Protein AF-A0A2D6XFS3-F1 (afdb_monomer_lite)

Secondary structure (DSSP, 8-state):
-----TTSGGG--HHHHHHHHHHHSTT---HHHHHHHHH--S---HHHHHHHHHHHHHHHT-HHHHHHHHHHHHHHHHHHHHHHHHHHHHHHHHHHHHHHH-SSHHHHHHHHHHHHHHTS--SS---------------HHHHHHHHHHHHHHHHHHHHTTSS----------------------------------S------------------------PPPP------

Structure (mmCIF, N/CA/C/O backbone):
data_AF-A0A2D6XFS3-F1
#
_entry.id   AF-A0A2D6XFS3-F1
#
loop_
_atom_site.group_PDB
_atom_site.id
_atom_site.type_symbol
_atom_site.label_atom_id
_atom_site.label_alt_id
_atom_site.label_comp_id
_atom_site.label_asym_id
_atom_site.label_entity_id
_atom_site.label_seq_id
_atom_site.pdbx_PDB_ins_code
_atom_site.Cartn_x
_atom_site.Cartn_y
_atom_site.Cartn_z
_atom_site.occupancy
_atom_site.B_iso_or_equiv
_atom_site.auth_seq_id
_atom_site.auth_comp_id
_atom_site.auth_asym_id
_atom_site.auth_atom_id
_atom_site.pdbx_PDB_model_num
ATOM 1 N N . MET A 1 1 ? 2.858 -20.537 -34.690 1.00 44.38 1 MET A N 1
ATOM 2 C CA . MET A 1 1 ? 3.598 -19.491 -33.946 1.00 44.38 1 MET A CA 1
ATOM 3 C C . MET A 1 1 ? 2.705 -18.983 -32.823 1.00 44.38 1 MET A C 1
ATOM 5 O O . MET A 1 1 ? 1.652 -18.434 -33.117 1.00 44.38 1 MET A O 1
ATOM 9 N N . GLY A 1 2 ? 3.058 -19.232 -31.559 1.00 62.25 2 GLY A N 1
ATOM 10 C CA . GLY A 1 2 ? 2.271 -18.754 -30.418 1.00 62.25 2 GLY A CA 1
ATOM 11 C C . GLY A 1 2 ? 2.365 -17.235 -30.300 1.00 62.25 2 GLY A C 1
ATOM 12 O O . GLY A 1 2 ? 3.471 -16.692 -30.256 1.00 62.25 2 GLY A O 1
ATOM 13 N N . ARG A 1 3 ? 1.220 -16.542 -30.270 1.00 53.81 3 ARG A N 1
ATOM 14 C CA . ARG A 1 3 ? 1.179 -15.122 -29.906 1.00 53.81 3 ARG A CA 1
ATOM 15 C C . ARG A 1 3 ? 1.666 -15.028 -28.466 1.00 53.81 3 ARG A C 1
ATOM 17 O O . ARG A 1 3 ? 1.025 -15.539 -27.554 1.00 53.81 3 ARG A O 1
ATOM 24 N N . LYS A 1 4 ? 2.844 -14.445 -28.269 1.00 60.25 4 LYS A N 1
ATOM 25 C CA . LYS A 1 4 ? 3.362 -14.170 -26.933 1.00 60.25 4 LYS A CA 1
ATOM 26 C C . LYS A 1 4 ? 2.415 -13.147 -26.301 1.00 60.25 4 LYS A C 1
ATOM 28 O O . LYS A 1 4 ? 2.283 -12.035 -26.810 1.00 60.25 4 LYS A O 1
ATOM 33 N N . ASN A 1 5 ? 1.709 -13.560 -25.251 1.00 60.00 5 ASN A N 1
ATOM 34 C CA . ASN A 1 5 ? 0.781 -12.728 -24.488 1.00 60.00 5 ASN A CA 1
ATOM 35 C C . ASN A 1 5 ? 1.570 -11.673 -23.702 1.00 60.00 5 ASN A C 1
ATOM 37 O O . ASN A 1 5 ? 1.774 -11.788 -22.501 1.00 60.00 5 ASN A O 1
ATOM 41 N N . TYR A 1 6 ? 2.045 -10.642 -24.393 1.00 59.00 6 TYR A N 1
ATOM 42 C CA . TYR A 1 6 ? 2.749 -9.518 -23.778 1.00 59.00 6 TYR A CA 1
ATOM 43 C C . TYR A 1 6 ? 1.807 -8.569 -23.017 1.00 59.00 6 TYR A C 1
ATOM 45 O O . TYR A 1 6 ? 2.268 -7.623 -22.393 1.00 59.00 6 TYR A O 1
ATOM 53 N N . GLY A 1 7 ? 0.492 -8.797 -23.065 1.00 62.06 7 GLY A N 1
ATOM 54 C CA . GLY A 1 7 ? -0.504 -7.925 -22.441 1.00 62.06 7 GLY A CA 1
ATOM 55 C C . GLY A 1 7 ? -0.929 -8.326 -21.028 1.00 62.06 7 GLY A C 1
ATOM 56 O O . GLY A 1 7 ? -1.459 -7.482 -20.321 1.00 62.06 7 GLY A O 1
ATOM 57 N N . THR A 1 8 ? -0.710 -9.574 -20.599 1.00 73.19 8 THR A N 1
ATOM 58 C CA . THR A 1 8 ? -1.248 -10.080 -19.325 1.00 73.19 8 THR A CA 1
ATOM 59 C C . THR A 1 8 ? -0.183 -10.141 -18.229 1.00 73.19 8 THR A C 1
ATOM 61 O O . THR A 1 8 ? 0.998 -10.374 -18.495 1.00 73.19 8 THR A O 1
ATOM 64 N N . ALA A 1 9 ? -0.597 -9.963 -16.969 1.00 77.31 9 ALA A N 1
ATOM 65 C CA . ALA A 1 9 ? 0.293 -9.994 -15.800 1.00 77.31 9 ALA A CA 1
ATOM 66 C C . ALA A 1 9 ? 1.092 -11.312 -15.653 1.00 77.31 9 ALA A C 1
ATOM 68 O O . ALA A 1 9 ? 2.176 -11.328 -15.065 1.00 77.31 9 ALA A O 1
ATOM 69 N N . GLU A 1 10 ? 0.587 -12.414 -16.214 1.00 81.31 10 GLU A N 1
ATOM 70 C CA . GLU A 1 10 ? 1.243 -13.727 -16.216 1.00 81.31 10 GLU A CA 1
ATOM 71 C C . GLU A 1 10 ? 2.494 -13.774 -17.104 1.00 81.31 10 GLU A C 1
ATOM 73 O O . GLU A 1 10 ? 3.427 -14.516 -16.805 1.00 81.31 10 GLU A O 1
ATOM 78 N N . GLY A 1 11 ? 2.556 -12.938 -18.147 1.00 89.44 11 GLY A N 1
ATOM 79 C CA . GLY A 1 11 ? 3.695 -12.847 -19.064 1.00 89.44 11 GLY A CA 1
ATOM 80 C C . GLY A 1 11 ? 4.862 -11.995 -18.554 1.00 89.44 11 GLY A C 1
ATOM 81 O O . GLY A 1 11 ? 5.860 -11.845 -19.261 1.00 89.44 11 GLY A O 1
ATOM 82 N N . LEU A 1 12 ? 4.755 -11.409 -17.356 1.00 94.12 12 LEU A N 1
ATOM 83 C CA . LEU A 1 12 ? 5.815 -10.575 -16.792 1.00 94.12 12 LEU A CA 1
ATOM 84 C C . LEU A 1 12 ? 6.985 -11.413 -16.279 1.00 94.12 12 LEU A C 1
ATOM 86 O O . LEU A 1 12 ? 6.815 -12.365 -15.515 1.00 94.12 12 LEU A O 1
ATOM 90 N N . THR A 1 13 ? 8.193 -10.978 -16.628 1.00 95.81 13 THR A N 1
ATOM 91 C CA . THR A 1 13 ? 9.432 -11.540 -16.080 1.00 95.81 13 THR A CA 1
ATOM 92 C C . THR A 1 13 ? 9.553 -11.257 -14.582 1.00 95.81 13 THR A C 1
ATOM 94 O O . THR A 1 13 ? 9.006 -10.279 -14.066 1.00 95.81 13 THR A O 1
ATOM 97 N N . GLU A 1 14 ? 10.328 -12.077 -13.872 1.00 95.94 14 GLU A N 1
ATOM 98 C CA . GLU A 1 14 ? 10.560 -11.903 -12.435 1.00 95.94 14 GLU A CA 1
ATOM 99 C C . GLU A 1 14 ? 11.143 -10.521 -12.106 1.00 95.94 14 GLU A C 1
ATOM 101 O O . GLU A 1 14 ? 10.636 -9.836 -11.224 1.00 95.94 14 GLU A O 1
ATOM 106 N N . LYS A 1 15 ? 12.099 -10.031 -12.907 1.00 96.50 15 LYS A N 1
ATOM 107 C CA . LYS A 1 15 ? 12.669 -8.681 -12.746 1.00 96.50 15 LYS A CA 1
ATOM 108 C C . LYS A 1 15 ? 11.626 -7.568 -12.877 1.00 96.50 15 LYS A C 1
ATOM 110 O O . LYS A 1 15 ? 11.689 -6.574 -12.158 1.00 96.50 15 LYS A O 1
ATOM 115 N N . GLN A 1 16 ? 10.659 -7.714 -13.783 1.00 96.88 16 GLN A N 1
ATOM 116 C CA . GLN A 1 16 ? 9.567 -6.746 -13.937 1.00 96.88 16 GLN A CA 1
ATOM 117 C C . GLN A 1 16 ? 8.625 -6.771 -12.734 1.00 96.88 16 GLN A C 1
ATOM 119 O O . GLN A 1 16 ? 8.206 -5.714 -12.266 1.00 96.88 16 GLN A O 1
ATOM 124 N N . LYS A 1 17 ? 8.342 -7.957 -12.186 1.00 97.12 17 LYS A N 1
ATOM 125 C CA . LYS A 1 17 ? 7.559 -8.094 -10.952 1.00 97.12 17 LYS A CA 1
ATOM 126 C C . LYS A 1 17 ? 8.293 -7.484 -9.757 1.00 97.12 17 LYS A C 1
ATOM 128 O O . LYS A 1 17 ? 7.682 -6.725 -9.008 1.00 97.12 17 LYS A O 1
ATOM 133 N N . SER A 1 18 ? 9.597 -7.736 -9.615 1.00 97.31 18 SER A N 1
ATOM 134 C CA . SER A 1 18 ? 10.440 -7.087 -8.603 1.00 97.31 18 SER A CA 1
ATOM 135 C C . SER A 1 18 ? 10.425 -5.567 -8.750 1.00 97.31 18 SER A C 1
ATOM 137 O O . SER A 1 18 ? 10.376 -4.866 -7.746 1.00 97.31 18 SER A O 1
ATOM 139 N N . PHE A 1 19 ? 10.407 -5.049 -9.984 1.00 97.69 19 PHE A N 1
ATOM 140 C CA . PHE A 1 19 ? 10.323 -3.609 -10.245 1.00 97.69 19 PHE A CA 1
ATOM 141 C C . PHE A 1 19 ? 9.036 -3.005 -9.713 1.00 97.69 19 PHE A C 1
ATOM 143 O O . PHE A 1 19 ? 9.091 -2.006 -9.006 1.00 97.69 19 PHE A O 1
ATOM 150 N N . VAL A 1 20 ? 7.900 -3.651 -9.958 1.00 98.00 20 VAL A N 1
ATOM 151 C CA . VAL A 1 20 ? 6.619 -3.207 -9.401 1.00 98.00 20 VAL A CA 1
ATOM 152 C C . VAL A 1 20 ? 6.624 -3.237 -7.878 1.00 98.00 20 VAL A C 1
ATOM 154 O O . VAL A 1 20 ? 6.226 -2.254 -7.261 1.00 98.00 20 VAL A O 1
ATOM 157 N N . HIS A 1 21 ? 7.104 -4.325 -7.271 1.00 97.19 21 HIS A N 1
ATOM 158 C CA . HIS A 1 21 ? 7.202 -4.424 -5.811 1.00 97.19 21 HIS A CA 1
ATOM 159 C C . HIS A 1 21 ? 8.062 -3.314 -5.229 1.00 97.19 21 HIS A C 1
ATOM 161 O O . HIS A 1 21 ? 7.662 -2.673 -4.264 1.00 97.19 21 HIS A O 1
ATOM 167 N N . ARG A 1 22 ? 9.203 -3.036 -5.863 1.00 97.38 22 ARG A N 1
ATOM 168 C CA . ARG A 1 22 ? 10.097 -1.991 -5.397 1.00 97.38 22 ARG A CA 1
ATOM 169 C C . ARG A 1 22 ? 9.507 -0.601 -5.582 1.00 97.38 22 ARG A C 1
ATOM 171 O O . ARG A 1 22 ? 9.693 0.198 -4.694 1.00 97.38 22 ARG A O 1
ATOM 178 N N . VAL A 1 23 ? 8.753 -0.324 -6.650 1.00 97.50 23 VAL A N 1
ATOM 179 C CA . VAL A 1 23 ? 8.015 0.949 -6.819 1.00 97.50 23 VAL A CA 1
ATOM 180 C C . VAL A 1 23 ? 6.905 1.129 -5.773 1.00 97.50 23 VAL A C 1
ATOM 182 O O . VAL A 1 23 ? 6.579 2.256 -5.417 1.00 97.50 23 VAL A O 1
ATOM 185 N N . MET A 1 24 ? 6.296 0.037 -5.304 1.00 96.75 24 MET A N 1
ATOM 186 C CA . MET A 1 24 ? 5.232 0.065 -4.287 1.00 96.75 24 MET A CA 1
ATOM 187 C C . MET A 1 24 ? 5.763 0.160 -2.853 1.00 96.75 24 MET A C 1
ATOM 189 O O . MET A 1 24 ? 4.979 0.344 -1.922 1.00 96.75 24 MET A O 1
ATOM 193 N N . ASP A 1 25 ? 7.071 0.011 -2.673 1.00 95.12 25 ASP A N 1
ATOM 194 C CA . ASP A 1 25 ? 7.733 0.123 -1.385 1.00 95.12 25 ASP A CA 1
ATOM 195 C C . ASP A 1 25 ? 7.759 1.596 -0.936 1.00 95.12 25 ASP A C 1
ATOM 197 O O . ASP A 1 25 ? 8.292 2.436 -1.674 1.00 95.12 25 ASP A O 1
ATOM 201 N N . PRO A 1 26 ? 7.222 1.933 0.255 1.00 92.88 26 PRO A N 1
ATOM 202 C CA . PRO A 1 26 ? 7.208 3.306 0.761 1.00 92.88 26 PRO A CA 1
ATOM 203 C C . PRO A 1 26 ? 8.605 3.920 0.927 1.00 92.88 26 PRO A C 1
ATOM 205 O O . PRO A 1 26 ? 8.726 5.145 0.965 1.00 92.88 26 PRO A O 1
ATOM 208 N N . GLU A 1 27 ? 9.662 3.110 1.025 1.00 93.62 27 GLU A N 1
ATOM 209 C CA . GLU A 1 27 ? 11.035 3.615 1.112 1.00 93.62 27 GLU A CA 1
ATOM 210 C C . GLU A 1 27 ? 11.545 4.173 -0.220 1.00 93.62 27 GLU A C 1
ATOM 212 O O . GLU A 1 27 ? 12.411 5.058 -0.249 1.00 93.62 27 GLU A O 1
ATOM 217 N N . THR A 1 28 ? 11.018 3.680 -1.342 1.00 90.19 28 THR A N 1
ATOM 218 C CA . THR A 1 28 ? 11.424 4.182 -2.652 1.00 90.19 28 THR A CA 1
ATOM 219 C C . THR A 1 28 ? 10.662 5.438 -3.025 1.00 90.19 28 THR A C 1
ATOM 221 O O . THR A 1 28 ? 9.438 5.502 -3.013 1.00 90.19 28 THR A O 1
ATOM 224 N N . ARG A 1 29 ? 11.412 6.474 -3.405 1.00 88.38 29 ARG A N 1
ATOM 225 C CA . ARG A 1 29 ? 10.817 7.780 -3.710 1.00 88.38 29 ARG A CA 1
ATOM 226 C C . ARG A 1 29 ? 10.393 7.925 -5.167 1.00 88.38 29 ARG A C 1
ATOM 228 O O . ARG A 1 29 ? 9.555 8.765 -5.470 1.00 88.38 29 ARG A O 1
ATOM 235 N N . THR A 1 30 ? 11.013 7.184 -6.092 1.00 96.12 30 THR A N 1
ATOM 236 C CA . THR A 1 30 ? 10.801 7.377 -7.538 1.00 96.12 30 THR A CA 1
ATOM 237 C C . THR A 1 30 ? 10.910 6.077 -8.337 1.00 96.12 30 THR A C 1
ATOM 239 O O . THR A 1 30 ? 11.724 5.208 -8.022 1.00 96.12 30 THR A O 1
ATOM 242 N N . ILE A 1 31 ? 10.176 5.991 -9.454 1.00 96.81 31 ILE A N 1
ATOM 243 C CA . ILE A 1 31 ? 10.257 4.860 -10.397 1.00 96.81 31 ILE A CA 1
ATOM 244 C C . ILE A 1 31 ? 11.669 4.666 -10.960 1.00 96.81 31 ILE A C 1
ATOM 246 O O . ILE A 1 31 ? 12.126 3.543 -11.149 1.00 96.81 31 ILE A O 1
ATOM 250 N N . THR A 1 32 ? 12.404 5.757 -11.180 1.00 95.62 32 THR A N 1
ATOM 251 C CA . THR A 1 32 ? 13.774 5.704 -11.696 1.00 95.62 32 THR A CA 1
ATOM 252 C C . THR A 1 32 ? 14.723 5.087 -10.672 1.00 95.62 32 THR A C 1
ATOM 254 O O . THR A 1 32 ? 15.641 4.362 -11.049 1.00 95.62 32 THR A O 1
ATOM 257 N N . GLN A 1 33 ? 14.512 5.351 -9.379 1.00 94.75 33 GLN A N 1
ATOM 258 C CA . GLN A 1 33 ? 15.284 4.725 -8.309 1.00 94.75 33 GLN A CA 1
ATOM 259 C C . GLN A 1 33 ? 15.011 3.218 -8.250 1.00 94.75 33 GLN A C 1
ATOM 261 O O . GLN A 1 33 ? 15.960 2.443 -8.325 1.00 94.75 33 GLN A O 1
ATOM 266 N N . ALA A 1 34 ? 13.740 2.807 -8.222 1.00 96.44 34 ALA A N 1
ATOM 267 C CA . ALA A 1 34 ? 13.370 1.390 -8.235 1.00 96.44 34 ALA A CA 1
ATOM 268 C C . ALA A 1 34 ? 13.939 0.658 -9.466 1.00 96.44 34 ALA A C 1
ATOM 270 O O . ALA A 1 34 ? 14.457 -0.453 -9.362 1.00 96.44 34 ALA A O 1
ATOM 271 N N . TYR A 1 35 ? 13.921 1.308 -10.635 1.00 96.12 35 TYR A N 1
ATOM 272 C CA . TYR A 1 35 ? 14.511 0.760 -11.855 1.00 96.12 35 TYR A CA 1
ATOM 273 C C . TYR A 1 35 ? 16.024 0.569 -11.716 1.00 96.12 35 TYR A C 1
ATOM 275 O O . TYR A 1 35 ? 16.556 -0.478 -12.079 1.00 96.12 35 TYR A O 1
ATOM 283 N N . ARG A 1 36 ? 16.732 1.565 -11.170 1.00 93.50 36 ARG A N 1
ATOM 284 C CA . ARG A 1 36 ? 18.185 1.493 -10.959 1.00 93.50 36 ARG A CA 1
ATOM 285 C C . ARG A 1 36 ? 18.572 0.378 -9.997 1.00 93.50 36 ARG A C 1
ATOM 287 O O . ARG A 1 36 ? 19.541 -0.321 -10.253 1.00 93.50 36 ARG A O 1
ATOM 294 N N . GLU A 1 37 ? 17.821 0.193 -8.925 1.00 93.62 37 GLU A N 1
ATOM 295 C CA . GLU A 1 37 ? 18.138 -0.827 -7.924 1.00 93.62 37 GLU A CA 1
ATOM 296 C C . GLU A 1 37 ? 18.018 -2.256 -8.475 1.00 93.62 37 GLU A C 1
ATOM 298 O O . GLU A 1 37 ? 18.748 -3.141 -8.041 1.00 93.62 37 GLU A O 1
ATOM 303 N N . ILE A 1 38 ? 17.156 -2.478 -9.472 1.00 95.56 38 ILE A N 1
ATOM 304 C CA . ILE A 1 38 ? 16.903 -3.816 -10.034 1.00 95.56 38 ILE A CA 1
ATOM 305 C C . ILE A 1 38 ? 17.696 -4.075 -11.310 1.00 95.56 38 ILE A C 1
ATOM 307 O O . ILE A 1 38 ? 18.221 -5.171 -11.511 1.00 95.56 38 ILE A O 1
ATOM 311 N N . TYR A 1 39 ? 17.759 -3.086 -12.200 1.00 92.44 39 TYR A N 1
ATOM 312 C CA . TYR A 1 39 ? 18.348 -3.253 -13.526 1.00 92.44 39 TYR A CA 1
ATOM 313 C C . TYR A 1 39 ? 19.794 -2.778 -13.607 1.00 92.44 39 TYR A C 1
ATOM 315 O O . TYR A 1 39 ? 20.441 -3.068 -14.615 1.00 92.44 39 TYR A O 1
ATOM 323 N N . HIS A 1 40 ? 20.321 -2.074 -12.594 1.00 81.88 40 HIS A N 1
ATOM 324 C CA . HIS A 1 40 ? 21.611 -1.413 -12.737 1.00 81.88 40 HIS A CA 1
ATOM 325 C C . HIS A 1 40 ? 22.739 -1.818 -11.771 1.00 81.88 40 HIS A C 1
ATOM 327 O O . HIS A 1 40 ? 22.620 -1.672 -10.557 1.00 81.88 40 HIS A O 1
ATOM 333 N N . PRO A 1 41 ? 23.905 -2.200 -12.335 1.00 63.41 41 PRO A N 1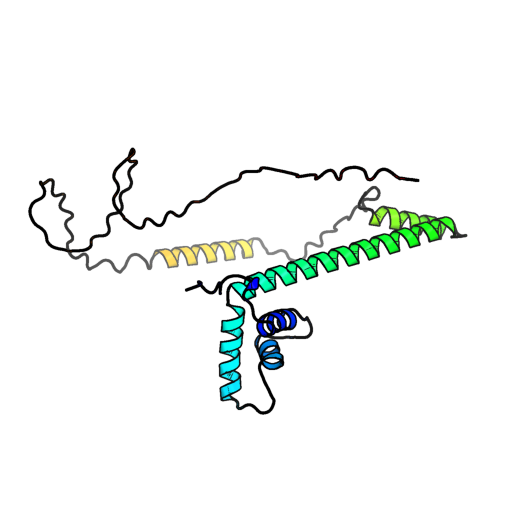
ATOM 334 C CA . PRO A 1 41 ? 25.171 -2.355 -11.625 1.00 63.41 41 PRO A CA 1
ATOM 335 C C . PRO A 1 41 ? 25.955 -1.026 -11.505 1.00 63.41 41 PRO A C 1
ATOM 337 O O . PRO A 1 41 ? 25.673 -0.040 -12.189 1.00 63.41 41 PRO A O 1
ATOM 340 N N . LYS A 1 42 ? 26.945 -0.997 -10.600 1.00 76.44 42 LYS A N 1
ATOM 341 C CA . LYS A 1 42 ? 27.737 0.185 -10.190 1.00 76.44 42 LYS A CA 1
ATOM 342 C C . LYS A 1 42 ? 28.483 0.871 -11.356 1.00 76.44 42 LYS A C 1
ATOM 344 O O . LYS A 1 42 ? 29.066 0.194 -12.192 1.00 76.44 42 LYS A O 1
ATOM 349 N N . GLY A 1 43 ? 28.559 2.213 -11.325 1.00 77.56 43 GLY A N 1
ATOM 350 C CA . GLY A 1 43 ? 29.527 3.009 -12.109 1.00 77.56 43 GLY A CA 1
ATOM 351 C C . GLY A 1 43 ? 29.026 3.647 -13.414 1.00 77.56 43 GLY A C 1
ATOM 352 O O . GLY A 1 43 ? 29.677 3.515 -14.442 1.00 77.56 43 GLY A O 1
ATOM 353 N N . MET A 1 44 ? 27.889 4.351 -13.404 1.00 81.38 44 MET A N 1
ATOM 354 C CA . MET A 1 44 ? 27.282 4.870 -14.642 1.00 81.38 44 MET A CA 1
ATOM 355 C C . MET A 1 44 ? 27.524 6.343 -14.948 1.00 81.38 44 MET A C 1
ATOM 357 O O . MET A 1 44 ? 27.552 7.199 -14.061 1.00 81.38 44 MET A O 1
ATOM 361 N N . SER A 1 45 ? 27.589 6.637 -16.249 1.00 86.81 45 SER A N 1
ATOM 362 C CA . SER A 1 45 ? 27.712 7.995 -16.773 1.00 86.81 45 SER A CA 1
ATOM 363 C C . SER A 1 45 ? 26.413 8.802 -16.623 1.00 86.81 45 SER A C 1
ATOM 365 O O . SER A 1 45 ? 25.316 8.269 -16.427 1.00 86.81 45 SER A O 1
ATOM 367 N N . VAL A 1 46 ? 26.518 10.131 -16.724 1.00 85.38 46 VAL A N 1
ATOM 368 C CA . VAL A 1 46 ? 25.360 11.048 -16.681 1.00 85.38 46 VAL A CA 1
ATOM 369 C C . VAL A 1 46 ? 24.371 10.757 -17.820 1.00 85.38 46 VAL A C 1
ATOM 371 O O . VAL A 1 46 ? 23.163 10.741 -17.593 1.00 85.38 46 VAL A O 1
ATOM 374 N N . ALA A 1 47 ? 24.864 10.466 -19.027 1.00 86.56 47 ALA A N 1
ATOM 375 C CA . ALA A 1 47 ? 24.019 10.168 -20.185 1.00 86.56 47 ALA A CA 1
ATOM 376 C C . ALA A 1 47 ? 23.189 8.887 -19.982 1.00 86.56 47 ALA A C 1
ATOM 378 O O . ALA A 1 47 ? 21.986 8.873 -20.247 1.00 86.56 47 ALA A O 1
ATOM 379 N N . GLN A 1 48 ? 23.799 7.840 -19.415 1.00 87.25 48 GLN A N 1
ATOM 380 C CA . GLN A 1 48 ? 23.110 6.587 -19.082 1.00 87.25 48 GLN A CA 1
ATOM 381 C C . GLN A 1 48 ? 22.010 6.801 -18.034 1.00 87.25 48 GLN A C 1
ATOM 383 O O . GLN A 1 48 ? 20.928 6.225 -18.143 1.00 87.25 48 GLN A O 1
ATOM 388 N N . ARG A 1 49 ? 22.234 7.694 -17.058 1.00 86.81 49 ARG A N 1
ATOM 389 C CA . ARG A 1 49 ? 21.220 8.044 -16.050 1.00 86.81 49 ARG A CA 1
ATOM 390 C C . ARG A 1 49 ? 19.963 8.673 -16.650 1.00 86.81 49 ARG A C 1
ATOM 392 O O . ARG A 1 49 ? 18.883 8.443 -16.106 1.00 86.81 49 ARG A O 1
ATOM 399 N N . LYS A 1 50 ? 20.090 9.452 -17.731 1.00 88.62 50 LYS A N 1
ATOM 400 C CA . LYS A 1 50 ? 18.943 10.038 -18.444 1.00 88.62 50 LYS A CA 1
ATOM 401 C C . LYS A 1 50 ? 18.184 8.974 -19.238 1.00 88.62 50 LYS A C 1
ATOM 403 O O . LYS A 1 50 ? 16.966 8.900 -19.127 1.00 88.62 50 LYS A O 1
ATOM 408 N N . ALA A 1 51 ? 18.897 8.113 -19.967 1.00 90.62 51 ALA A N 1
ATOM 409 C CA . ALA A 1 51 ? 18.283 7.016 -20.718 1.00 90.62 51 ALA A CA 1
ATOM 410 C C . ALA A 1 51 ? 17.449 6.086 -19.812 1.00 90.62 51 ALA A C 1
ATOM 412 O O . ALA A 1 51 ? 16.341 5.702 -20.169 1.00 90.62 51 ALA A O 1
ATOM 413 N N . GLN A 1 52 ? 17.920 5.812 -18.593 1.00 91.69 52 GLN A N 1
ATOM 414 C CA . GLN A 1 52 ? 17.176 5.025 -17.602 1.00 91.69 52 GLN A CA 1
ATOM 415 C C . GLN A 1 52 ? 15.853 5.622 -17.170 1.00 91.69 52 GLN A C 1
ATOM 417 O O . GLN A 1 52 ? 14.924 4.874 -16.908 1.00 91.69 52 GLN A O 1
ATOM 422 N N . ALA A 1 53 ? 15.774 6.944 -17.021 1.00 92.62 53 ALA A N 1
ATOM 423 C CA . ALA A 1 53 ? 14.524 7.573 -16.615 1.00 92.62 53 ALA A CA 1
ATOM 424 C C . ALA A 1 53 ? 13.443 7.329 -17.681 1.00 92.62 53 ALA A C 1
ATOM 426 O O . ALA A 1 53 ? 12.301 7.006 -17.349 1.00 92.62 53 ALA A O 1
ATOM 427 N N . ASN A 1 54 ? 13.833 7.385 -18.958 1.00 95.00 54 ASN A N 1
ATOM 428 C CA . ASN A 1 54 ? 12.953 7.067 -20.079 1.00 95.00 54 ASN A CA 1
ATOM 429 C C . ASN A 1 54 ? 12.580 5.579 -20.095 1.00 95.00 54 ASN A C 1
ATOM 431 O O . ASN A 1 54 ? 11.406 5.254 -20.248 1.00 95.00 54 ASN A O 1
ATOM 435 N N . GLU A 1 55 ? 13.545 4.679 -19.882 1.00 95.50 55 GLU A N 1
ATOM 436 C CA . GLU A 1 55 ? 13.281 3.234 -19.822 1.00 95.50 55 GLU A CA 1
ATOM 437 C C . GLU A 1 55 ? 12.385 2.846 -18.641 1.00 95.50 55 GLU A C 1
ATOM 439 O O . GLU A 1 55 ? 11.436 2.088 -18.818 1.00 95.50 55 GLU A O 1
ATOM 444 N N . ALA A 1 56 ? 12.616 3.416 -17.457 1.00 96.50 56 ALA A N 1
ATOM 445 C CA . ALA A 1 56 ? 11.776 3.214 -16.280 1.00 96.50 56 ALA A CA 1
ATOM 446 C C . ALA A 1 56 ? 10.337 3.678 -16.534 1.00 96.50 56 ALA A C 1
ATOM 448 O O . ALA A 1 56 ? 9.393 2.966 -16.200 1.00 96.50 56 ALA A O 1
ATOM 449 N N . SER A 1 57 ? 10.171 4.841 -17.170 1.00 97.38 57 SER A N 1
ATOM 450 C CA . SER A 1 57 ? 8.853 5.377 -17.532 1.00 97.38 57 SER A CA 1
ATOM 451 C C . SER A 1 57 ? 8.159 4.502 -18.577 1.00 97.38 57 SER A C 1
ATOM 453 O O . SER A 1 57 ? 6.985 4.170 -18.428 1.00 97.38 57 SER A O 1
ATOM 455 N N . ARG A 1 58 ? 8.890 4.062 -19.608 1.00 97.44 58 ARG A N 1
ATOM 456 C CA . ARG A 1 58 ? 8.382 3.139 -20.632 1.00 97.44 58 ARG A CA 1
ATOM 457 C C . ARG A 1 58 ? 7.941 1.814 -20.018 1.00 97.44 58 ARG A C 1
ATOM 459 O O . ARG A 1 58 ? 6.888 1.297 -20.378 1.00 97.44 58 ARG A O 1
ATOM 466 N N . LEU A 1 59 ? 8.733 1.288 -19.087 1.00 96.50 59 LEU A N 1
ATOM 467 C CA . LEU A 1 59 ? 8.430 0.052 -18.383 1.00 96.50 59 LEU A CA 1
ATOM 468 C C . LEU A 1 59 ? 7.198 0.211 -17.484 1.00 96.50 59 LEU A C 1
ATOM 470 O O . LEU A 1 59 ? 6.318 -0.640 -17.505 1.00 96.50 59 LEU A O 1
ATOM 474 N N . TRP A 1 60 ? 7.101 1.309 -16.734 1.00 97.56 60 TRP A N 1
ATOM 475 C CA . TRP A 1 60 ? 5.952 1.592 -15.874 1.00 97.56 60 TRP A CA 1
ATOM 476 C C . TRP A 1 60 ? 4.636 1.706 -16.656 1.00 97.56 60 TRP A C 1
ATOM 478 O O . TRP A 1 60 ? 3.610 1.203 -16.211 1.00 97.56 60 TRP A O 1
ATOM 488 N N . ASN A 1 61 ? 4.684 2.296 -17.852 1.00 97.00 61 ASN A N 1
ATOM 489 C CA . ASN A 1 61 ? 3.524 2.455 -18.733 1.00 97.00 61 ASN A CA 1
ATOM 490 C C . ASN A 1 61 ? 3.138 1.174 -19.496 1.00 97.00 61 ASN A C 1
ATOM 492 O O . ASN A 1 61 ? 2.206 1.191 -20.298 1.00 97.00 61 ASN A O 1
ATOM 496 N N . HIS A 1 62 ? 3.842 0.060 -19.287 1.00 95.75 62 HIS A N 1
ATOM 497 C CA . HIS A 1 62 ? 3.509 -1.202 -19.932 1.00 95.75 62 HIS A CA 1
ATOM 498 C C . HIS A 1 62 ? 2.207 -1.789 -19.342 1.00 95.75 62 HIS A C 1
ATOM 500 O O . HIS A 1 62 ? 2.115 -1.934 -18.119 1.00 95.75 62 HIS A O 1
ATOM 506 N N . PRO A 1 63 ? 1.222 -2.209 -20.162 1.00 94.81 63 PRO A N 1
ATOM 507 C CA . PRO A 1 63 ? -0.109 -2.605 -19.682 1.00 94.81 63 PRO A CA 1
ATOM 508 C C . PRO A 1 63 ? -0.061 -3.749 -18.662 1.00 94.81 63 PRO A C 1
ATOM 510 O O . PRO A 1 63 ? -0.609 -3.625 -17.571 1.00 94.81 63 PRO A O 1
ATOM 513 N N . GLY A 1 64 ? 0.714 -4.805 -18.937 1.00 94.62 64 GLY A N 1
ATOM 514 C CA . GLY A 1 64 ? 0.854 -5.918 -17.992 1.00 94.62 64 GLY A CA 1
ATOM 515 C C . GLY A 1 64 ? 1.448 -5.504 -16.636 1.00 94.62 64 GLY A C 1
ATOM 516 O O . GLY A 1 64 ? 1.103 -6.089 -15.612 1.00 94.62 64 GLY A O 1
ATOM 517 N N . ILE A 1 65 ? 2.306 -4.473 -16.608 1.00 96.50 65 ILE A N 1
ATOM 518 C CA . ILE A 1 65 ? 2.899 -3.940 -15.371 1.00 96.50 65 ILE A CA 1
ATOM 519 C C . ILE A 1 65 ? 1.871 -3.144 -14.576 1.00 96.50 65 ILE A C 1
ATOM 521 O O . ILE A 1 65 ? 1.797 -3.315 -13.360 1.00 96.50 65 ILE A O 1
ATOM 525 N N . LEU A 1 66 ? 1.053 -2.330 -15.246 1.00 96.25 66 LEU A N 1
ATOM 526 C CA . LEU A 1 66 ? -0.040 -1.595 -14.609 1.00 96.25 66 LEU A CA 1
ATOM 527 C C . LEU A 1 66 ? -1.073 -2.548 -13.996 1.00 96.25 66 LEU A C 1
ATOM 529 O O . LEU A 1 66 ? -1.479 -2.350 -12.847 1.00 96.25 66 LEU A O 1
ATOM 533 N N . ASP A 1 67 ? -1.430 -3.616 -14.712 1.00 95.69 67 ASP A N 1
ATOM 534 C CA . ASP A 1 67 ? -2.342 -4.650 -14.219 1.00 95.69 67 ASP A CA 1
ATOM 535 C C . ASP A 1 67 ? -1.782 -5.347 -12.978 1.00 95.69 67 ASP A C 1
ATOM 537 O O . ASP A 1 67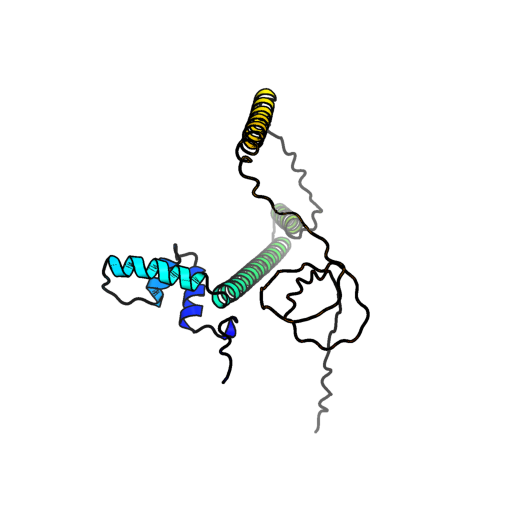 ? -2.465 -5.464 -11.954 1.00 95.69 67 ASP A O 1
ATOM 541 N N . TYR A 1 68 ? -0.515 -5.764 -13.034 1.00 97.00 68 TYR A N 1
ATOM 542 C CA . TYR A 1 68 ? 0.161 -6.396 -11.904 1.00 97.00 68 TYR A CA 1
ATOM 543 C C . TYR A 1 68 ? 0.298 -5.438 -10.710 1.00 97.00 68 TYR A C 1
ATOM 545 O O . TYR A 1 68 ? 0.010 -5.815 -9.576 1.00 97.00 68 TYR A O 1
ATOM 553 N N . ALA A 1 69 ? 0.624 -4.165 -10.944 1.00 97.12 69 ALA A N 1
ATOM 554 C CA . ALA A 1 69 ? 0.630 -3.131 -9.910 1.00 97.12 69 ALA A CA 1
ATOM 555 C C . ALA A 1 69 ? -0.759 -2.922 -9.284 1.00 97.12 69 ALA A C 1
ATOM 557 O O . ALA A 1 69 ? -0.877 -2.652 -8.087 1.00 97.12 69 ALA A O 1
ATOM 558 N N . GLY A 1 70 ? -1.830 -3.048 -10.071 1.00 96.44 70 GLY A N 1
ATOM 559 C CA . GLY A 1 70 ? -3.205 -3.057 -9.573 1.00 96.44 70 GLY A CA 1
ATOM 560 C C . GLY A 1 70 ? -3.486 -4.248 -8.653 1.00 96.44 70 GLY A C 1
ATOM 561 O O . GLY A 1 70 ? -4.088 -4.074 -7.594 1.00 96.44 70 GLY A O 1
ATOM 562 N N . GLN A 1 71 ? -3.011 -5.443 -9.014 1.00 96.75 71 GLN A N 1
ATOM 563 C CA . GLN A 1 71 ? -3.121 -6.640 -8.172 1.00 96.75 71 GLN A CA 1
ATOM 564 C C . GLN A 1 71 ? -2.369 -6.466 -6.849 1.00 96.75 71 GLN A C 1
ATOM 566 O O . GLN A 1 71 ? -2.965 -6.658 -5.792 1.00 96.75 71 GLN A O 1
ATOM 571 N N . VAL A 1 72 ? -1.111 -6.012 -6.892 1.00 96.75 72 VAL A N 1
ATOM 572 C CA . VAL A 1 72 ? -0.297 -5.760 -5.690 1.00 96.75 72 VAL A CA 1
ATOM 573 C C . VAL A 1 72 ? -0.988 -4.763 -4.755 1.00 96.75 72 VAL A C 1
ATOM 575 O O . VAL A 1 72 ? -1.105 -5.027 -3.559 1.00 96.75 72 VAL A O 1
ATOM 578 N N . ARG A 1 73 ? -1.535 -3.660 -5.287 1.00 96.94 73 ARG A N 1
ATOM 579 C CA . ARG A 1 73 ? -2.286 -2.677 -4.486 1.00 96.94 73 ARG A CA 1
ATOM 580 C C . ARG A 1 73 ? -3.516 -3.279 -3.809 1.00 96.94 73 ARG A C 1
ATOM 582 O O . ARG A 1 73 ? -3.764 -2.978 -2.642 1.00 96.94 73 ARG A O 1
ATOM 589 N N . ARG A 1 74 ? -4.272 -4.132 -4.511 1.00 97.12 74 ARG A N 1
ATOM 590 C CA . ARG A 1 74 ? -5.428 -4.838 -3.931 1.00 97.12 74 ARG A CA 1
ATOM 591 C C . ARG A 1 74 ? -5.003 -5.783 -2.810 1.00 97.12 74 ARG A C 1
ATOM 593 O O . ARG A 1 74 ? -5.630 -5.762 -1.755 1.00 97.12 74 ARG A O 1
ATOM 600 N N . THR A 1 75 ? -3.927 -6.541 -3.001 1.00 96.12 75 THR A N 1
ATOM 601 C CA . THR A 1 75 ? -3.385 -7.435 -1.968 1.00 96.12 75 THR A CA 1
ATOM 602 C C . THR A 1 75 ? -2.936 -6.650 -0.737 1.00 96.12 75 THR A C 1
ATOM 604 O O . THR A 1 75 ? -3.397 -6.934 0.363 1.00 96.12 75 THR A O 1
ATOM 607 N N . MET A 1 76 ? -2.151 -5.582 -0.915 1.00 94.19 76 MET A N 1
ATOM 608 C CA . MET A 1 76 ? -1.722 -4.719 0.194 1.00 94.19 76 MET A CA 1
ATOM 609 C C . MET A 1 76 ? -2.906 -4.088 0.938 1.00 94.19 76 MET A C 1
ATOM 611 O O . MET A 1 76 ? -2.885 -3.970 2.162 1.00 94.19 76 MET A O 1
ATOM 615 N N . ALA A 1 77 ? -3.951 -3.669 0.220 1.00 93.81 77 ALA A N 1
ATOM 616 C CA . ALA A 1 77 ? -5.160 -3.135 0.839 1.00 93.81 77 ALA A CA 1
ATOM 617 C C . ALA A 1 77 ? -5.919 -4.205 1.640 1.00 93.81 77 ALA A C 1
ATOM 619 O O . ALA A 1 77 ? -6.365 -3.926 2.753 1.00 93.81 77 ALA A O 1
ATOM 620 N N . ALA A 1 78 ? -6.033 -5.423 1.104 1.00 92.94 78 ALA A N 1
ATOM 621 C CA . ALA A 1 78 ? -6.656 -6.547 1.793 1.00 92.94 78 ALA A CA 1
ATOM 622 C C . ALA A 1 78 ? -5.884 -6.932 3.063 1.00 92.94 78 ALA A C 1
ATOM 624 O O . ALA A 1 78 ? -6.499 -7.135 4.109 1.00 92.94 78 ALA A O 1
ATOM 625 N N . ASP A 1 79 ? -4.553 -6.963 3.008 1.00 92.56 79 ASP A N 1
ATOM 626 C CA . ASP A 1 79 ? -3.719 -7.281 4.167 1.00 92.56 79 ASP A CA 1
ATOM 627 C C . ASP A 1 79 ? -3.804 -6.198 5.242 1.00 92.56 79 ASP A C 1
ATOM 629 O O . ASP A 1 79 ? -4.016 -6.518 6.409 1.00 92.56 79 ASP A O 1
ATOM 633 N N . ARG A 1 80 ? -3.782 -4.912 4.863 1.00 89.94 80 ARG A N 1
ATOM 634 C CA . ARG A 1 80 ? -4.061 -3.819 5.810 1.00 89.94 80 ARG A CA 1
ATOM 635 C C . ARG A 1 80 ? -5.430 -3.975 6.467 1.00 89.94 80 ARG A C 1
ATOM 637 O O . ARG A 1 80 ? -5.544 -3.836 7.680 1.00 89.94 80 ARG A O 1
ATOM 644 N N . ALA A 1 81 ? -6.465 -4.299 5.692 1.00 88.88 81 ALA A N 1
ATOM 645 C CA . ALA A 1 81 ? -7.803 -4.510 6.234 1.00 88.88 81 ALA A CA 1
ATOM 646 C C . ALA A 1 81 ? -7.859 -5.701 7.208 1.00 88.88 81 ALA A C 1
ATOM 648 O O . ALA A 1 81 ? -8.540 -5.615 8.230 1.00 88.88 81 ALA A O 1
ATOM 649 N N . ARG A 1 82 ? -7.135 -6.793 6.929 1.00 89.25 82 ARG A N 1
ATOM 650 C CA . ARG A 1 82 ? -7.021 -7.951 7.832 1.00 89.25 82 ARG A CA 1
ATOM 651 C C . ARG A 1 82 ? -6.309 -7.587 9.128 1.00 89.25 82 ARG A C 1
ATOM 653 O O . ARG A 1 82 ? -6.829 -7.905 10.192 1.00 89.25 82 ARG A O 1
ATOM 660 N N . THR A 1 83 ? -5.174 -6.894 9.047 1.00 88.69 83 THR A N 1
ATOM 661 C CA . THR A 1 83 ? -4.425 -6.452 10.230 1.00 88.69 83 THR A CA 1
ATOM 662 C C . THR A 1 83 ? -5.282 -5.549 11.106 1.00 88.69 83 THR A C 1
ATOM 664 O O . THR A 1 83 ? -5.414 -5.819 12.294 1.00 88.69 83 THR A O 1
ATOM 667 N N . LEU A 1 84 ? -5.966 -4.564 10.517 1.00 85.12 84 LEU A N 1
ATOM 668 C CA . LEU A 1 84 ? -6.864 -3.672 11.254 1.00 85.12 84 LEU A CA 1
ATOM 669 C C . LEU A 1 84 ? -8.025 -4.423 11.917 1.00 85.12 84 LEU A C 1
ATOM 671 O O . LEU A 1 84 ? -8.401 -4.104 13.041 1.00 85.12 84 LEU A O 1
ATOM 675 N N . ARG A 1 85 ? -8.607 -5.431 11.251 1.00 85.44 85 ARG A N 1
ATOM 676 C CA . ARG A 1 85 ? -9.639 -6.282 11.868 1.00 85.44 85 ARG A CA 1
ATOM 677 C C . ARG A 1 85 ? -9.075 -7.073 13.046 1.00 85.44 85 ARG A C 1
ATOM 679 O O . ARG A 1 85 ? -9.634 -6.994 14.132 1.00 85.44 85 ARG A O 1
ATOM 686 N N . GLY A 1 86 ? -7.943 -7.749 12.856 1.00 89.44 86 GLY A N 1
ATOM 687 C CA . GLY A 1 86 ? -7.299 -8.520 13.919 1.00 89.44 86 GLY A CA 1
ATOM 688 C C . GLY A 1 86 ? -6.865 -7.656 15.106 1.00 89.44 86 GLY A C 1
ATOM 689 O O . GLY A 1 86 ? -7.000 -8.071 16.252 1.00 89.44 86 GLY A O 1
ATOM 690 N N . GLU A 1 87 ? -6.387 -6.435 14.865 1.00 88.00 87 GLU A N 1
ATOM 691 C CA . GLU A 1 87 ? -6.093 -5.464 15.923 1.00 88.00 87 GLU A CA 1
ATOM 692 C C . GLU A 1 87 ? -7.354 -5.058 16.685 1.00 88.00 87 GLU A C 1
ATOM 694 O O . GLU A 1 87 ? -7.344 -5.066 17.915 1.00 88.00 87 GLU A O 1
ATOM 699 N N . ARG A 1 88 ? -8.455 -4.770 15.980 1.00 88.50 88 ARG A N 1
ATOM 700 C CA . ARG A 1 88 ? -9.742 -4.459 16.618 1.00 88.50 88 ARG A CA 1
ATOM 701 C C . ARG A 1 88 ? -10.254 -5.612 17.470 1.00 88.50 88 ARG A C 1
ATOM 703 O O . ARG A 1 88 ? -10.747 -5.361 18.565 1.00 88.50 88 ARG A O 1
ATOM 710 N N . ASP A 1 89 ? -10.121 -6.846 16.998 1.00 90.12 89 ASP A N 1
ATOM 711 C CA . ASP A 1 89 ? -10.547 -8.025 17.750 1.00 90.12 89 ASP A CA 1
ATOM 712 C C . ASP A 1 89 ? -9.687 -8.211 19.010 1.00 90.12 89 ASP A C 1
ATOM 714 O O . ASP A 1 89 ? -10.230 -8.304 20.105 1.00 90.12 89 ASP A O 1
ATOM 718 N N . ARG A 1 90 ? -8.354 -8.091 18.909 1.00 92.75 90 ARG A N 1
ATOM 719 C CA . ARG A 1 90 ? -7.462 -8.135 20.087 1.00 92.75 90 ARG A CA 1
ATOM 720 C C . ARG A 1 90 ? -7.769 -7.045 21.110 1.00 92.75 90 ARG A C 1
ATOM 722 O O . ARG A 1 90 ? -7.675 -7.285 22.311 1.00 92.75 90 ARG A O 1
ATOM 729 N N . VAL A 1 91 ? -8.075 -5.831 20.651 1.00 92.31 91 VAL A N 1
ATOM 730 C CA . VAL A 1 91 ? -8.448 -4.727 21.545 1.00 92.31 91 VAL A CA 1
ATOM 731 C C . VAL A 1 91 ? -9.785 -5.022 22.220 1.00 92.31 91 VAL A C 1
ATOM 733 O O . VAL A 1 91 ? -9.893 -4.832 23.428 1.00 92.31 91 VAL A O 1
ATOM 736 N N . ARG A 1 92 ? -10.770 -5.543 21.478 1.00 93.38 92 ARG A N 1
ATOM 737 C CA . ARG A 1 92 ? -12.060 -5.967 22.035 1.00 93.38 92 ARG A CA 1
ATOM 738 C C . ARG A 1 92 ? -11.875 -7.030 23.117 1.00 93.38 92 ARG A C 1
ATOM 740 O O . ARG A 1 92 ? -12.439 -6.881 24.195 1.00 93.38 92 ARG A O 1
ATOM 747 N N . ASP A 1 93 ? -11.066 -8.051 22.853 1.00 94.88 93 ASP A N 1
ATOM 748 C CA . ASP A 1 93 ? -10.820 -9.145 23.798 1.00 94.88 93 ASP A CA 1
ATOM 749 C C . ASP A 1 93 ? -10.135 -8.639 25.073 1.00 94.88 93 ASP A C 1
ATOM 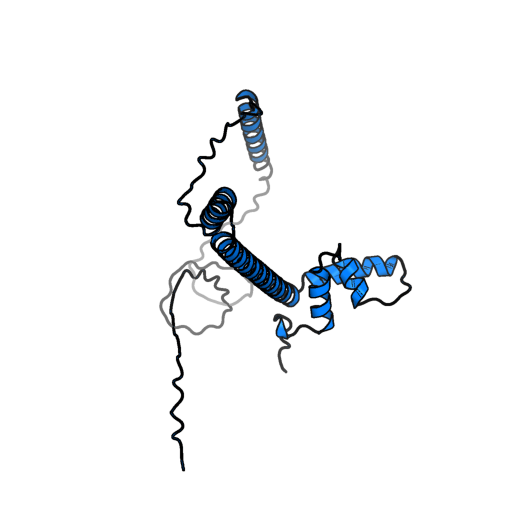751 O O . ASP A 1 93 ? -10.528 -8.998 26.182 1.00 94.88 93 ASP A O 1
ATOM 755 N N . ARG A 1 94 ? -9.154 -7.736 24.935 1.00 96.06 94 ARG A N 1
ATOM 756 C CA . ARG A 1 94 ? -8.504 -7.092 26.087 1.00 96.06 94 ARG A CA 1
ATOM 757 C C . ARG A 1 94 ? -9.468 -6.236 26.901 1.00 96.06 94 ARG A C 1
ATOM 759 O O . ARG A 1 94 ? -9.400 -6.267 28.122 1.00 96.06 94 ARG A O 1
ATOM 766 N N . LEU A 1 95 ? -10.355 -5.485 26.248 1.00 95.44 95 LEU A N 1
ATOM 767 C CA . LEU A 1 95 ? -11.361 -4.681 26.943 1.00 95.44 95 LEU A CA 1
ATOM 768 C C . LEU A 1 95 ? -12.366 -5.562 27.693 1.00 95.44 95 LEU A C 1
ATOM 770 O O . LEU A 1 95 ? -12.732 -5.221 28.811 1.00 95.44 95 LEU A O 1
ATOM 774 N N . TRP A 1 96 ? -12.779 -6.697 27.125 1.00 96.19 96 TRP A N 1
ATOM 775 C CA . TRP A 1 96 ? -13.619 -7.662 27.840 1.00 96.19 96 TRP A CA 1
ATOM 776 C C . TRP A 1 96 ? -12.917 -8.242 29.066 1.00 96.19 96 TRP A C 1
ATOM 778 O O . TRP A 1 96 ? -13.502 -8.245 30.147 1.00 96.19 96 TRP A O 1
ATOM 788 N N . ALA A 1 97 ? -11.653 -8.648 28.925 1.00 97.31 97 ALA A N 1
ATOM 789 C CA . ALA A 1 97 ? -10.861 -9.132 30.053 1.00 97.31 97 ALA A CA 1
ATOM 790 C C . ALA A 1 97 ? -10.727 -8.070 31.161 1.00 97.31 97 ALA A C 1
ATOM 792 O O . ALA A 1 97 ? -10.866 -8.390 32.339 1.00 97.31 97 ALA A O 1
ATOM 793 N N . GLU A 1 98 ? -10.526 -6.802 30.790 1.00 97.06 98 GLU A N 1
ATOM 794 C CA . GLU A 1 98 ? -10.472 -5.684 31.738 1.00 97.06 98 GLU A CA 1
ATOM 795 C C . GLU A 1 98 ? -11.803 -5.506 32.484 1.00 97.06 98 GLU A C 1
ATOM 797 O O . GLU A 1 98 ? -11.815 -5.315 33.695 1.00 97.06 98 GLU A O 1
ATOM 802 N N . VAL A 1 99 ? -12.946 -5.619 31.797 1.00 96.94 99 VAL A N 1
ATOM 803 C CA . VAL A 1 99 ? -14.271 -5.522 32.437 1.00 96.94 99 VAL A CA 1
ATOM 804 C C . VAL A 1 99 ? -14.488 -6.627 33.475 1.00 96.94 99 VAL A C 1
ATOM 806 O O . VAL A 1 99 ? -15.098 -6.375 34.517 1.00 96.94 99 VAL A O 1
ATOM 809 N N . GLU A 1 100 ? -14.003 -7.838 33.205 1.00 97.69 100 GLU A N 1
ATOM 810 C CA . GLU A 1 100 ? -14.138 -8.983 34.109 1.00 97.69 100 GLU A CA 1
ATOM 811 C C . GLU A 1 100 ? -13.202 -8.892 35.320 1.00 97.69 100 GLU A C 1
ATOM 813 O O . GLU A 1 100 ? -13.594 -9.266 36.427 1.00 97.69 100 GLU A O 1
ATOM 818 N N . GLN A 1 101 ? -11.980 -8.389 35.122 1.00 97.81 101 GLN A N 1
ATOM 819 C CA . GLN A 1 101 ? -10.915 -8.423 36.130 1.00 97.81 101 GLN A CA 1
ATOM 820 C C . GLN A 1 101 ? -10.770 -7.124 36.929 1.00 97.81 101 GLN A C 1
ATOM 822 O O . GLN A 1 101 ? -10.191 -7.145 38.015 1.00 97.81 101 GLN A O 1
ATOM 827 N N . ALA A 1 102 ? -11.278 -5.994 36.433 1.00 96.69 102 ALA A N 1
ATOM 828 C CA . ALA A 1 102 ? -11.077 -4.711 37.091 1.00 96.69 102 ALA A CA 1
ATOM 829 C C . ALA A 1 102 ? -11.793 -4.633 38.451 1.00 96.69 102 ALA A C 1
ATOM 831 O O . ALA A 1 102 ? -13.021 -4.702 38.562 1.00 96.69 102 ALA A O 1
ATOM 832 N N . GLU A 1 103 ? -11.002 -4.397 39.499 1.00 97.19 103 GLU A N 1
ATOM 833 C CA . GLU A 1 103 ? -11.487 -4.233 40.873 1.00 97.19 103 GLU A CA 1
ATOM 834 C C . GLU A 1 103 ? -12.334 -2.959 41.027 1.00 97.19 103 GLU A C 1
ATOM 836 O O . GLU A 1 103 ? -13.330 -2.925 41.758 1.00 97.19 103 GLU A O 1
ATOM 841 N N . ARG A 1 104 ? -11.968 -1.893 40.303 1.00 98.06 104 ARG A N 1
ATOM 842 C CA . ARG A 1 104 ? -12.648 -0.596 40.364 1.00 98.06 104 ARG A CA 1
ATOM 843 C C . ARG A 1 104 ? -13.818 -0.544 39.390 1.00 98.06 104 ARG A C 1
ATOM 845 O O . ARG A 1 104 ? -13.717 -0.889 38.216 1.00 98.06 104 ARG A O 1
ATOM 852 N N . SER A 1 105 ? -14.958 -0.052 39.869 1.00 96.75 105 SER A N 1
ATOM 853 C CA . SER A 1 105 ? -16.140 0.182 39.029 1.00 96.75 105 SER A CA 1
ATOM 854 C C . SER A 1 105 ? -15.894 1.229 37.938 1.00 96.75 105 SER A C 1
ATOM 856 O O . SER A 1 105 ? -16.447 1.091 36.851 1.00 96.75 105 SER A O 1
ATOM 858 N N . SER A 1 106 ? -15.043 2.232 38.188 1.00 96.00 106 SER A N 1
ATOM 859 C CA . SER A 1 106 ? -14.660 3.247 37.195 1.00 96.00 106 SER A CA 1
ATOM 860 C C . SER A 1 106 ? -14.046 2.631 35.942 1.00 96.00 106 SER A C 1
ATOM 862 O O . SER A 1 106 ? -14.425 2.992 34.830 1.00 96.00 106 SER A O 1
ATOM 864 N N . ASP A 1 107 ? -13.140 1.676 36.133 1.00 96.12 107 ASP A N 1
ATOM 865 C CA . ASP A 1 107 ? -12.316 1.113 35.066 1.00 96.12 107 ASP A CA 1
ATOM 866 C C . ASP A 1 107 ? -13.163 0.156 34.217 1.00 96.12 107 ASP A C 1
ATOM 868 O O . ASP A 1 107 ? -13.159 0.240 32.988 1.00 96.12 107 ASP A O 1
ATOM 872 N N . ARG A 1 108 ? -14.044 -0.621 34.869 1.00 96.81 108 ARG A N 1
ATOM 873 C CA . ARG A 1 108 ? -15.088 -1.413 34.195 1.00 96.81 108 ARG A CA 1
ATOM 874 C C . ARG A 1 108 ? -16.018 -0.552 33.345 1.00 96.81 108 ARG A C 1
ATOM 876 O O . ARG A 1 108 ? -16.276 -0.880 32.191 1.00 96.81 108 ARG A O 1
ATOM 883 N N . ILE A 1 109 ? -16.519 0.560 33.890 1.00 94.81 109 ILE A N 1
ATOM 884 C CA . ILE A 1 109 ? -17.415 1.468 33.156 1.00 94.81 109 ILE A CA 1
ATOM 885 C C . ILE A 1 109 ? -16.684 2.106 31.966 1.00 94.81 109 ILE A C 1
ATOM 887 O O . ILE A 1 109 ? -17.258 2.211 30.880 1.00 94.81 109 ILE A O 1
ATOM 891 N N . ALA A 1 110 ? -15.420 2.503 32.137 1.00 94.75 110 ALA A N 1
ATOM 892 C CA . ALA A 1 110 ? -14.608 3.063 31.062 1.00 94.75 110 ALA A CA 1
ATOM 893 C C . ALA A 1 110 ? -14.369 2.044 29.935 1.00 94.75 110 ALA A C 1
ATOM 895 O O . ALA A 1 110 ? -14.584 2.368 28.764 1.00 94.75 110 ALA A O 1
ATOM 896 N N . ALA A 1 111 ? -14.003 0.805 30.274 1.00 93.94 111 ALA A N 1
ATOM 897 C CA . ALA A 1 111 ? -13.802 -0.267 29.304 1.00 93.94 111 ALA A CA 1
ATOM 898 C C . ALA A 1 111 ? -15.099 -0.615 28.552 1.00 93.94 111 ALA A C 1
ATOM 900 O O . ALA A 1 111 ? -15.091 -0.693 27.322 1.00 93.94 111 ALA A O 1
ATOM 901 N N . LEU A 1 112 ? -16.238 -0.707 29.252 1.00 92.88 112 LEU A N 1
ATOM 902 C CA . LEU A 1 112 ? -17.555 -0.898 28.630 1.00 92.88 112 LEU A CA 1
ATOM 903 C C . LEU A 1 112 ? -17.923 0.248 27.678 1.00 92.88 112 LEU A C 1
ATOM 905 O O . LEU A 1 112 ? -18.450 0.005 26.590 1.00 92.88 112 LEU A O 1
ATOM 909 N N . ARG A 1 113 ? -17.617 1.499 28.044 1.00 91.44 113 ARG A N 1
ATOM 910 C CA . ARG A 1 113 ? -17.859 2.664 27.180 1.00 91.44 113 ARG A CA 1
ATOM 911 C C . ARG A 1 113 ? -17.018 2.606 25.903 1.00 91.44 113 ARG A C 1
ATOM 913 O O . ARG A 1 113 ? -17.541 2.886 24.825 1.00 91.44 113 ARG A O 1
ATOM 920 N N . LEU A 1 114 ? -15.745 2.220 26.007 1.00 91.50 114 LEU A N 1
ATOM 921 C CA . LEU A 1 114 ? -14.865 2.023 24.849 1.00 91.50 114 LEU A CA 1
ATOM 922 C C . LEU A 1 114 ? -15.331 0.859 23.963 1.00 91.50 114 LEU A C 1
ATOM 924 O O . LEU A 1 114 ? -15.290 0.951 22.738 1.00 91.50 114 LEU A O 1
ATOM 928 N N . LEU A 1 115 ? -15.832 -0.222 24.559 1.00 90.94 115 LEU A N 1
ATOM 929 C CA . LEU A 1 115 ? -16.370 -1.358 23.813 1.00 90.94 115 LEU A CA 1
ATOM 930 C C . LEU A 1 115 ? -17.639 -0.978 23.025 1.00 90.94 115 LEU A C 1
ATOM 932 O O . LEU A 1 115 ? -17.813 -1.376 21.867 1.00 90.94 115 LEU A O 1
ATOM 936 N N . GLY A 1 116 ? -18.492 -0.146 23.632 1.00 87.31 116 GLY A N 1
ATOM 937 C CA . GLY A 1 116 ? -19.678 0.427 22.997 1.00 87.31 116 GLY A CA 1
ATOM 938 C C . GLY A 1 116 ? -19.361 1.388 21.848 1.00 87.31 116 GLY A C 1
ATOM 939 O O . GLY A 1 116 ? -20.110 1.438 20.878 1.00 87.31 116 GLY A O 1
ATOM 940 N N . SER A 1 117 ? -18.239 2.117 21.895 1.00 86.12 117 SER A N 1
ATOM 941 C CA . SER A 1 117 ? -17.829 2.988 20.783 1.00 86.12 117 SER A CA 1
ATOM 942 C C . SER A 1 117 ? -17.172 2.217 19.628 1.00 86.12 117 SER A C 1
ATOM 944 O O . SER A 1 117 ? -17.369 2.557 18.461 1.00 86.12 117 SER A O 1
ATOM 946 N N . GLN A 1 118 ? -16.429 1.141 19.916 1.00 76.38 118 GLN A N 1
ATOM 947 C CA . GLN A 1 118 ? -15.678 0.380 18.907 1.00 76.38 118 GLN A CA 1
ATOM 948 C C . GLN A 1 118 ? -16.518 -0.565 18.042 1.00 76.38 118 GLN A C 1
ATOM 950 O O .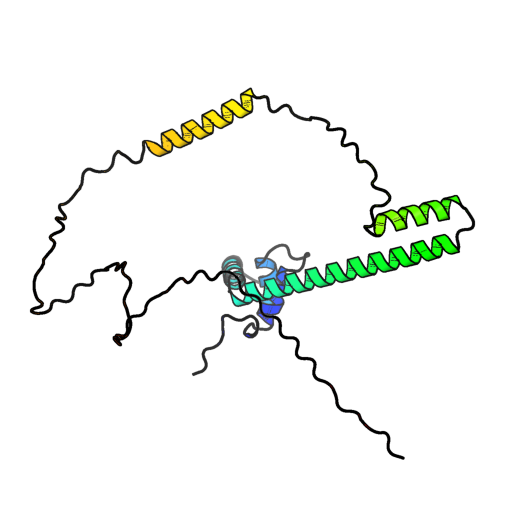 GLN A 1 118 ? -16.077 -0.951 16.954 1.00 76.38 118 GLN A O 1
ATOM 955 N N . THR A 1 119 ? -17.699 -0.977 18.496 1.00 66.31 119 THR A N 1
ATOM 956 C CA . THR A 1 119 ? -18.532 -1.967 17.794 1.00 66.31 119 THR A CA 1
ATOM 957 C C . THR A 1 119 ? -19.312 -1.384 16.616 1.00 66.31 119 THR A C 1
ATOM 959 O O . THR A 1 119 ? -19.938 -2.141 15.880 1.00 66.31 119 THR A O 1
ATOM 962 N N . GLY A 1 120 ? -19.278 -0.065 16.384 1.00 64.50 120 GLY A N 1
ATOM 963 C CA . GLY A 1 120 ? -20.056 0.585 15.316 1.00 64.50 120 GLY A CA 1
ATOM 964 C C . GLY A 1 120 ? -21.573 0.544 15.547 1.00 64.50 120 GLY A C 1
ATOM 965 O O . GLY A 1 120 ? -22.322 1.229 14.856 1.00 64.50 120 GLY A O 1
ATOM 966 N N . VAL A 1 121 ? -22.023 -0.196 16.563 1.00 54.50 121 VAL A N 1
ATOM 967 C CA . VAL A 1 121 ? -23.341 -0.088 17.176 1.00 54.50 121 VAL A CA 1
ATOM 968 C C . VAL A 1 121 ? -23.314 1.197 17.992 1.00 54.50 121 VAL A C 1
ATOM 970 O O . VAL A 1 121 ? -23.026 1.200 19.184 1.00 54.50 121 VAL A O 1
ATOM 973 N N . SER A 1 122 ? -23.523 2.319 17.307 1.00 49.69 122 SER A N 1
ATOM 974 C CA . SER A 1 122 ? -23.552 3.654 17.896 1.00 49.69 122 SER A CA 1
ATOM 975 C C . SER A 1 122 ? -24.792 3.814 18.792 1.00 49.69 122 SER A C 1
ATOM 977 O O . SER A 1 122 ? -25.724 4.538 18.474 1.00 49.69 122 SER A O 1
ATOM 979 N N . MET A 1 123 ? -24.838 3.094 19.917 1.00 53.81 123 MET A N 1
ATOM 980 C CA . MET A 1 123 ? -25.811 3.327 20.994 1.00 53.81 123 MET A CA 1
ATOM 981 C C . MET A 1 123 ? -25.416 4.549 21.835 1.00 53.81 123 MET A C 1
ATOM 983 O O . MET A 1 123 ? -26.237 5.109 22.553 1.00 53.81 123 MET A O 1
ATOM 987 N N . PHE A 1 124 ? -24.162 4.991 21.704 1.00 55.75 124 PHE A N 1
ATOM 988 C CA . PHE A 1 124 ? -23.635 6.224 22.272 1.00 55.75 124 PHE A CA 1
ATOM 989 C C . PHE A 1 124 ? -23.174 7.132 21.133 1.00 55.75 124 PHE A C 1
ATOM 991 O O . PHE A 1 124 ? -21.979 7.323 20.917 1.00 55.75 124 PHE A O 1
ATOM 998 N N . THR A 1 125 ? -24.117 7.667 20.357 1.00 54.47 125 THR A N 1
ATOM 999 C CA . THR A 1 125 ? -23.806 8.800 19.483 1.00 54.47 125 THR A CA 1
ATOM 1000 C C . THR A 1 125 ? -23.444 9.976 20.381 1.00 54.47 125 THR A C 1
ATOM 1002 O O . THR A 1 125 ? -24.318 10.618 20.970 1.00 54.47 125 THR A O 1
ATOM 1005 N N . GLU A 1 126 ? -22.152 10.244 20.522 1.00 56.56 126 GLU A N 1
ATOM 1006 C CA . GLU A 1 126 ? -21.691 11.526 21.023 1.00 56.56 126 GLU A CA 1
ATOM 1007 C C . GLU A 1 126 ? -22.234 12.585 20.061 1.00 56.56 126 GLU A C 1
ATOM 1009 O O . GLU A 1 126 ? -21.921 12.584 18.869 1.00 56.56 126 GLU A O 1
ATOM 1014 N N . ARG A 1 127 ? -23.148 13.431 20.551 1.00 60.78 127 ARG A N 1
ATOM 1015 C CA . ARG A 1 127 ? -23.641 14.573 19.784 1.00 60.78 127 ARG A CA 1
ATOM 1016 C C . ARG A 1 127 ? -22.462 15.520 19.605 1.00 60.78 127 ARG A C 1
ATOM 1018 O O . ARG A 1 127 ? -22.227 16.375 20.452 1.00 60.78 127 ARG A O 1
ATOM 1025 N N . LEU A 1 128 ? -21.724 15.355 18.513 1.00 55.88 128 LEU A N 1
ATOM 1026 C CA . LEU A 1 128 ? -20.801 16.359 18.007 1.00 55.88 128 LEU A CA 1
ATOM 1027 C C . LEU A 1 128 ? -21.630 17.606 17.686 1.00 55.88 128 LEU A C 1
ATOM 1029 O O . LEU A 1 128 ? -22.184 17.743 16.597 1.00 55.88 128 LEU A O 1
ATOM 1033 N N . GLN A 1 129 ? -21.755 18.513 18.655 1.00 50.66 129 GLN A N 1
ATOM 1034 C CA . GLN A 1 129 ? -22.033 19.903 18.337 1.00 50.66 129 GLN A CA 1
ATOM 1035 C C . GLN A 1 129 ? -20.801 20.412 17.599 1.00 50.66 129 GLN A C 1
ATOM 1037 O O . GLN A 1 129 ? -19.790 20.760 18.205 1.00 50.66 129 GLN A O 1
ATOM 1042 N N . VAL A 1 130 ? -20.880 20.410 16.271 1.00 53.66 130 VAL A N 1
ATOM 1043 C CA . VAL A 1 130 ? -19.985 21.203 15.441 1.00 53.66 130 VAL A CA 1
ATOM 1044 C C . VAL A 1 130 ? -20.340 22.653 15.742 1.00 53.66 130 VAL A C 1
ATOM 1046 O O . VAL A 1 130 ? -21.260 23.219 15.155 1.00 53.66 130 VAL A O 1
ATOM 1049 N N . ALA A 1 131 ? -19.656 23.239 16.722 1.00 53.75 131 ALA A N 1
ATOM 1050 C CA . ALA A 1 131 ? -19.549 24.681 16.815 1.00 53.75 131 ALA A CA 1
ATOM 1051 C C . ALA A 1 131 ? -18.791 25.109 15.558 1.00 53.75 131 ALA A C 1
ATOM 1053 O O . ALA A 1 131 ? -17.564 25.066 15.516 1.00 53.75 131 ALA A O 1
ATOM 1054 N N . GLY A 1 132 ? -19.538 25.399 14.493 1.00 48.69 132 GLY A N 1
ATOM 1055 C CA . GLY A 1 132 ? -18.992 25.993 13.291 1.00 48.69 132 GLY A CA 1
ATOM 1056 C C . GLY A 1 132 ? -18.400 27.334 13.682 1.00 48.69 132 GLY A C 1
ATOM 1057 O O . GLY A 1 132 ? -19.116 28.323 13.800 1.00 48.69 132 GLY A O 1
ATOM 1058 N N . THR A 1 133 ? -17.093 27.372 13.904 1.00 51.09 133 THR A N 1
ATOM 1059 C CA . THR A 1 133 ? -16.348 28.599 13.689 1.00 51.09 133 THR A CA 1
ATOM 1060 C C . THR A 1 133 ? -16.411 28.825 12.189 1.00 51.09 133 THR A C 1
ATOM 1062 O O . THR A 1 133 ? -15.673 28.202 11.429 1.00 51.09 133 THR A O 1
ATOM 1065 N N . VAL A 1 134 ? -17.380 29.641 11.772 1.00 52.00 134 VAL A N 1
ATOM 1066 C CA . VAL A 1 134 ? -17.392 30.312 10.475 1.00 52.00 134 VAL A CA 1
ATOM 1067 C C . VAL A 1 134 ? -16.114 31.143 10.438 1.00 52.00 134 VAL A C 1
ATOM 1069 O O . VAL A 1 134 ? -16.073 32.280 10.891 1.00 52.00 134 VAL A O 1
ATOM 1072 N N . THR A 1 135 ? -15.020 30.514 10.037 1.00 48.69 135 THR A N 1
ATOM 1073 C CA . THR A 1 135 ? -13.798 31.205 9.667 1.00 48.69 135 THR A CA 1
ATOM 1074 C C . THR A 1 135 ? -13.880 31.443 8.177 1.00 48.69 135 THR A C 1
ATOM 1076 O O . THR A 1 135 ? -13.937 30.491 7.403 1.00 48.69 135 THR A O 1
ATOM 1079 N N . GLU A 1 136 ? -13.870 32.733 7.858 1.00 52.06 136 GLU A N 1
ATOM 1080 C CA . GLU A 1 136 ? -13.746 33.342 6.537 1.00 52.06 136 GLU A CA 1
ATOM 1081 C C . GLU A 1 136 ? -15.071 33.476 5.781 1.00 52.06 136 GLU A C 1
ATOM 1083 O O . GLU A 1 136 ? -15.484 32.654 4.966 1.00 52.06 136 GLU A O 1
ATOM 1088 N N . GLU A 1 137 ? -15.727 34.597 6.088 1.00 56.22 137 GLU A N 1
ATOM 1089 C CA . GLU A 1 137 ? -16.579 35.337 5.166 1.00 56.22 137 GLU A CA 1
ATOM 1090 C C . GLU A 1 137 ? -15.810 35.550 3.851 1.00 56.22 137 GLU A C 1
ATOM 1092 O O . GLU A 1 137 ? -15.138 36.564 3.662 1.00 56.22 137 GLU A O 1
ATOM 1097 N N . ILE A 1 138 ? -15.911 34.599 2.921 1.00 55.88 138 ILE A N 1
ATOM 1098 C CA . ILE A 1 138 ? -15.802 34.939 1.506 1.00 55.88 138 ILE A CA 1
ATOM 1099 C C . ILE A 1 138 ? -16.982 35.873 1.275 1.00 55.88 138 ILE A C 1
ATOM 1101 O O . ILE A 1 138 ? -18.131 35.432 1.217 1.00 55.88 138 ILE A O 1
ATOM 1105 N N . SER A 1 139 ? -16.714 37.177 1.298 1.00 63.50 139 SER A N 1
ATOM 1106 C CA . SER A 1 139 ? -17.765 38.172 1.134 1.00 63.50 139 SER A CA 1
ATOM 1107 C C . SER A 1 139 ? -18.480 37.905 -0.189 1.00 63.50 139 SER A C 1
ATOM 1109 O O . SER A 1 139 ? -17.834 37.580 -1.188 1.00 63.50 139 SER A O 1
ATOM 1111 N N . ASP A 1 140 ? -19.803 38.061 -0.223 1.00 65.56 140 ASP A N 1
ATOM 1112 C CA . ASP A 1 140 ? -20.596 37.856 -1.444 1.00 65.56 140 ASP A CA 1
ATOM 1113 C C . ASP A 1 140 ? -20.028 38.647 -2.640 1.00 65.56 140 ASP A C 1
ATOM 1115 O O . ASP A 1 140 ? -20.147 38.228 -3.789 1.00 65.56 140 ASP A O 1
ATOM 1119 N N . ALA A 1 141 ? -19.335 39.759 -2.374 1.00 70.69 141 ALA A N 1
ATOM 1120 C CA . ALA A 1 141 ? -18.635 40.563 -3.368 1.00 70.69 141 ALA A CA 1
ATOM 1121 C C . ALA A 1 141 ? -17.487 39.820 -4.079 1.00 70.69 141 ALA A C 1
ATOM 1123 O O . ALA A 1 141 ? -17.300 40.006 -5.280 1.00 70.69 141 ALA A O 1
ATOM 1124 N N . GLU A 1 142 ? -16.737 38.972 -3.376 1.00 73.50 142 GLU A N 1
ATOM 1125 C CA . GLU A 1 142 ? -15.639 38.187 -3.954 1.00 73.50 142 GLU A CA 1
ATOM 1126 C C . GLU A 1 142 ? -16.178 37.034 -4.809 1.00 73.50 142 GLU A C 1
ATOM 1128 O O . GLU A 1 142 ? -15.696 36.798 -5.917 1.00 73.50 142 GLU A O 1
ATOM 1133 N N . VAL A 1 143 ? -17.266 36.395 -4.361 1.00 75.50 143 VAL A N 1
ATOM 1134 C CA . VAL A 1 143 ? -17.977 35.376 -5.150 1.00 75.50 143 VAL A CA 1
ATOM 1135 C C . VAL A 1 143 ? -18.562 35.984 -6.429 1.00 75.50 143 VAL A C 1
ATOM 1137 O O . VAL A 1 143 ? -18.457 35.391 -7.502 1.00 75.50 143 VAL A O 1
ATOM 1140 N N . ILE A 1 144 ? -19.150 37.182 -6.347 1.00 80.31 144 ILE A N 1
ATOM 1141 C CA . ILE A 1 144 ? -19.702 37.883 -7.515 1.00 80.31 144 ILE A CA 1
ATOM 1142 C C . ILE A 1 144 ? -18.588 38.287 -8.489 1.00 80.31 144 ILE A C 1
ATOM 1144 O O . ILE A 1 144 ? -18.742 38.085 -9.695 1.00 80.31 144 ILE A O 1
ATOM 1148 N N . ALA A 1 145 ? -17.458 38.794 -7.988 1.00 81.69 145 ALA A N 1
ATOM 1149 C CA . ALA A 1 145 ? -16.316 39.156 -8.825 1.00 81.69 145 ALA A CA 1
ATOM 1150 C C . ALA A 1 145 ? -15.753 37.945 -9.589 1.00 81.69 145 ALA A C 1
ATOM 1152 O O . ALA A 1 145 ? -15.468 38.050 -10.785 1.00 81.69 145 ALA A O 1
ATOM 1153 N N . GLU A 1 146 ? -15.661 36.786 -8.936 1.00 80.69 146 GLU A N 1
ATOM 1154 C CA . GLU A 1 146 ? -15.198 35.548 -9.568 1.00 80.69 146 GLU A CA 1
ATOM 1155 C C . GLU A 1 146 ? -16.185 35.046 -10.639 1.00 80.69 146 GLU A C 1
ATOM 1157 O O . GLU A 1 146 ? -15.783 34.656 -11.739 1.00 80.69 146 GLU A O 1
ATOM 1162 N N . ILE A 1 147 ? -17.496 35.125 -10.379 1.00 82.19 147 ILE A N 1
ATOM 1163 C CA . ILE A 1 147 ? -18.530 34.751 -11.359 1.00 82.19 147 ILE A CA 1
ATOM 1164 C C . ILE A 1 147 ? -18.479 35.667 -12.595 1.00 82.19 147 ILE A C 1
ATOM 1166 O O . ILE A 1 147 ? -18.599 35.186 -13.729 1.00 82.19 147 ILE A O 1
ATOM 1170 N N . GLU A 1 148 ? -18.277 36.974 -12.414 1.00 84.44 148 GLU A N 1
ATOM 1171 C CA . GLU A 1 148 ? -18.125 37.912 -13.532 1.00 84.44 148 GLU A CA 1
ATOM 1172 C C . GLU A 1 148 ? -16.837 37.667 -14.328 1.00 84.44 148 GLU A C 1
ATOM 1174 O O . GLU A 1 148 ? -16.861 37.723 -15.563 1.00 84.44 148 GLU A O 1
ATOM 1179 N N . ALA A 1 149 ? -15.731 37.334 -13.655 1.00 83.88 149 ALA A N 1
ATOM 1180 C CA . ALA A 1 149 ? -14.471 36.985 -14.306 1.00 83.88 149 ALA A CA 1
ATOM 1181 C C . ALA A 1 149 ? -14.614 35.728 -15.182 1.00 83.88 149 ALA A C 1
ATOM 1183 O O . ALA A 1 149 ? -14.223 35.744 -16.354 1.00 83.88 149 ALA A O 1
ATOM 1184 N N . MET A 1 150 ? -15.259 34.673 -14.669 1.00 82.94 150 MET A N 1
ATOM 1185 C CA . MET A 1 150 ? -15.533 33.457 -15.445 1.00 82.94 150 MET A CA 1
ATOM 1186 C C . MET A 1 150 ? -16.434 33.728 -16.655 1.00 82.94 150 MET A C 1
ATOM 1188 O O . MET A 1 150 ? -16.238 33.150 -17.728 1.00 82.94 150 MET A O 1
ATOM 1192 N N . ARG A 1 151 ? -17.420 34.621 -16.515 1.00 78.75 151 ARG A N 1
ATOM 1193 C CA . ARG A 1 151 ? -18.323 34.969 -17.616 1.00 78.75 151 ARG A CA 1
ATOM 1194 C C . ARG A 1 151 ? -17.615 35.774 -18.710 1.00 78.75 151 ARG A C 1
ATOM 1196 O O . ARG A 1 151 ? -17.804 35.466 -19.885 1.00 78.75 151 ARG A O 1
ATOM 1203 N N . ARG A 1 152 ? -16.753 36.727 -18.344 1.00 81.56 152 ARG A N 1
ATOM 1204 C CA . ARG A 1 152 ? -15.965 37.520 -19.303 1.00 81.56 152 ARG A CA 1
ATOM 1205 C C . ARG A 1 152 ? -14.949 36.654 -20.060 1.00 81.56 152 ARG A C 1
ATOM 1207 O O . ARG A 1 152 ? -14.887 36.731 -21.283 1.00 81.56 152 ARG A O 1
ATOM 1214 N N . ALA A 1 153 ? -14.257 35.742 -19.371 1.00 77.00 153 ALA A N 1
ATOM 1215 C CA . ALA A 1 153 ? -13.348 34.784 -20.011 1.00 77.00 153 ALA A CA 1
ATOM 1216 C C . ALA A 1 153 ? -14.070 33.862 -21.016 1.00 77.00 153 ALA A C 1
ATOM 1218 O O . ALA A 1 153 ? -13.529 33.511 -22.067 1.00 77.00 153 ALA A O 1
ATOM 1219 N N . ARG A 1 154 ? -15.326 33.493 -20.729 1.00 77.19 154 ARG A N 1
ATOM 1220 C CA . ARG A 1 154 ? -16.162 32.707 -21.645 1.00 77.19 154 ARG A CA 1
ATOM 1221 C C . ARG A 1 154 ? -16.621 33.513 -22.865 1.00 77.19 154 ARG A C 1
ATOM 1223 O O . ARG A 1 154 ? -16.674 32.958 -23.960 1.00 77.19 154 ARG A O 1
ATOM 1230 N N . GLU A 1 155 ? -16.943 34.792 -22.690 1.00 75.88 155 GLU A N 1
ATOM 1231 C CA . GLU A 1 155 ? -17.336 35.693 -23.784 1.00 75.88 155 GLU A CA 1
ATOM 1232 C C . GLU A 1 155 ? -16.145 36.007 -24.715 1.00 75.88 155 GLU A C 1
ATOM 1234 O O . GLU A 1 155 ? -16.297 35.948 -25.935 1.00 75.88 155 GLU A O 1
ATOM 1239 N N . GLU A 1 156 ? -14.937 36.202 -24.177 1.00 66.06 156 GLU A N 1
ATOM 1240 C CA . GLU A 1 156 ? -13.702 36.393 -24.963 1.00 66.06 156 GLU A CA 1
ATOM 1241 C C . GLU A 1 156 ? -13.266 35.124 -25.719 1.00 66.06 156 GLU A C 1
ATOM 1243 O O . GLU A 1 156 ? -12.729 35.196 -26.825 1.00 66.06 156 GLU A O 1
ATOM 1248 N N . SER A 1 157 ? -13.564 33.936 -25.182 1.00 62.75 157 SER A N 1
ATOM 1249 C CA . SER A 1 157 ? -13.378 32.676 -25.912 1.00 62.75 157 SER A CA 1
ATOM 1250 C C . SER A 1 157 ? -14.400 32.476 -27.042 1.00 62.75 157 SER A C 1
ATOM 1252 O O . SER A 1 157 ? -14.165 31.647 -27.921 1.00 62.75 157 SER A O 1
ATOM 1254 N N . SER A 1 158 ? -15.527 33.199 -27.037 1.00 60.25 158 SER A N 1
ATOM 1255 C CA . SER A 1 158 ? -16.590 33.069 -28.042 1.00 60.25 158 SER A CA 1
ATOM 1256 C C . SER A 1 158 ? -16.391 33.972 -29.265 1.00 60.25 158 SER A C 1
ATOM 1258 O O . SER A 1 158 ? -16.959 33.685 -30.317 1.00 60.25 158 SER A O 1
ATOM 1260 N N . THR A 1 159 ? -15.613 35.053 -29.164 1.00 54.53 159 THR A N 1
ATOM 1261 C CA . THR A 1 159 ? -15.425 36.032 -30.253 1.00 54.53 159 THR A CA 1
ATOM 1262 C C . THR A 1 159 ? -14.237 35.724 -31.167 1.00 54.53 159 THR A C 1
ATOM 1264 O O . THR A 1 159 ? -14.225 36.172 -32.310 1.00 54.53 159 THR A O 1
ATOM 1267 N N . ASN A 1 160 ? -13.300 34.874 -30.737 1.00 51.84 160 ASN A N 1
ATOM 1268 C CA . ASN A 1 160 ? -12.168 34.432 -31.564 1.00 51.84 160 ASN A CA 1
ATOM 1269 C C . ASN A 1 160 ? -12.506 33.298 -32.555 1.00 51.84 160 ASN A C 1
ATOM 1271 O O . ASN A 1 160 ? -11.640 32.877 -33.315 1.00 51.84 160 ASN A O 1
ATOM 1275 N N . ALA A 1 161 ? -13.749 32.802 -32.581 1.00 49.53 161 ALA A N 1
ATOM 1276 C CA . ALA A 1 161 ? -14.178 31.737 -33.495 1.00 49.53 161 ALA A CA 1
ATOM 1277 C C . ALA A 1 161 ? -14.817 32.239 -34.811 1.00 49.53 161 ALA A C 1
ATOM 1279 O O . ALA A 1 161 ? -15.225 31.419 -35.628 1.00 49.53 161 ALA A O 1
ATOM 1280 N N . VAL A 1 162 ? -14.943 33.559 -35.030 1.00 50.50 162 VAL A N 1
ATOM 1281 C CA . VAL A 1 162 ? -15.756 34.120 -36.138 1.00 50.50 162 VAL A CA 1
ATOM 1282 C C . VAL A 1 162 ? -14.940 34.877 -37.205 1.00 50.50 162 VAL A C 1
ATOM 1284 O O . VAL A 1 162 ? -15.490 35.261 -38.231 1.00 50.50 162 VAL A O 1
ATOM 1287 N N . THR A 1 163 ? -13.622 35.041 -37.058 1.00 44.84 163 THR A N 1
ATOM 1288 C CA . THR A 1 163 ? -12.802 35.817 -38.018 1.00 44.84 163 THR A CA 1
ATOM 1289 C C . THR A 1 163 ? -11.821 34.990 -38.847 1.00 44.84 163 THR A C 1
ATOM 1291 O O . THR A 1 163 ? -10.733 35.475 -39.137 1.00 44.84 163 THR A O 1
ATOM 1294 N N . ASP A 1 164 ? -12.185 33.771 -39.256 1.00 45.47 164 ASP A N 1
ATOM 1295 C CA . ASP A 1 164 ? -11.405 33.052 -40.278 1.00 45.47 164 ASP A CA 1
ATOM 1296 C C . ASP A 1 164 ? -12.264 32.106 -41.140 1.00 45.47 164 ASP A C 1
ATOM 1298 O O . ASP A 1 164 ? -12.050 30.899 -41.220 1.00 45.47 164 ASP A O 1
ATOM 1302 N N . VAL A 1 165 ? -13.302 32.662 -41.776 1.00 45.69 165 VAL A N 1
ATOM 1303 C CA . VAL A 1 165 ? -14.040 31.991 -42.862 1.00 45.69 165 VAL A CA 1
ATOM 1304 C C . VAL A 1 165 ? -14.069 32.917 -44.079 1.00 45.69 165 VAL A C 1
ATOM 1306 O O . VAL A 1 165 ? -15.101 33.463 -44.457 1.00 45.69 165 VAL A O 1
ATOM 1309 N N . SER A 1 166 ? -12.907 33.118 -44.703 1.00 45.53 166 SER A N 1
ATOM 1310 C CA . SER A 1 166 ? -12.811 33.636 -46.075 1.00 45.53 166 SER A CA 1
ATOM 1311 C C . SER A 1 166 ? -11.890 32.761 -46.921 1.00 45.53 166 SER A C 1
ATOM 1313 O O . SER A 1 166 ? -10.873 33.218 -47.428 1.00 45.53 166 SER A O 1
ATOM 1315 N N . ALA A 1 167 ? -12.259 31.487 -47.050 1.00 45.25 167 ALA A N 1
ATOM 1316 C CA . ALA A 1 167 ? -11.865 30.607 -48.150 1.00 45.25 167 ALA A CA 1
ATOM 1317 C C . ALA A 1 167 ? -12.829 29.405 -48.199 1.00 45.25 167 ALA A C 1
ATOM 1319 O O . ALA A 1 167 ? -12.483 28.291 -47.820 1.00 45.25 167 ALA A O 1
ATOM 1320 N N . VAL A 1 168 ? -14.082 29.642 -48.601 1.00 44.44 168 VAL A N 1
ATOM 1321 C CA . VAL A 1 168 ? -14.991 28.557 -48.998 1.00 44.44 168 VAL A CA 1
ATOM 1322 C C . VAL A 1 168 ? -14.729 28.304 -50.477 1.00 44.44 168 VAL A C 1
ATOM 1324 O O . VAL A 1 168 ? -15.273 28.995 -51.334 1.00 44.44 168 VAL A O 1
ATOM 1327 N N . GLU A 1 169 ? -13.828 27.367 -50.764 1.00 46.78 169 GLU A N 1
ATOM 1328 C CA . GLU A 1 169 ? -13.750 26.755 -52.086 1.00 46.78 169 GLU A CA 1
ATOM 1329 C C . GLU A 1 169 ? -14.987 25.873 -52.296 1.00 46.78 169 GLU A C 1
ATOM 1331 O O . GLU A 1 169 ? -15.398 25.106 -51.421 1.00 46.78 169 GLU A O 1
ATOM 1336 N N . ASP A 1 170 ? -15.598 26.041 -53.467 1.00 46.41 170 ASP A N 1
ATOM 1337 C CA . ASP A 1 170 ? -16.772 25.329 -53.953 1.00 46.41 170 ASP A CA 1
ATOM 1338 C C . ASP A 1 170 ? -16.674 23.813 -53.734 1.00 46.41 170 ASP A C 1
ATOM 1340 O O . ASP A 1 170 ? -15.850 23.118 -54.324 1.00 46.41 170 ASP A O 1
ATOM 1344 N N . SER A 1 171 ? -17.595 23.262 -52.949 1.00 41.81 171 SER A N 1
ATOM 1345 C CA . SER A 1 171 ? -17.925 21.837 -53.000 1.00 41.81 171 SER A CA 1
ATOM 1346 C C . SER A 1 171 ? -19.436 21.698 -53.089 1.00 41.81 171 SER A C 1
ATOM 1348 O O . SER A 1 171 ? -20.166 21.630 -52.101 1.00 41.81 171 SER A O 1
ATOM 1350 N N . THR A 1 172 ? -19.913 21.713 -54.330 1.00 42.88 172 THR A N 1
ATOM 1351 C CA . THR A 1 172 ? -21.295 21.423 -54.695 1.00 42.88 172 THR A CA 1
ATOM 1352 C C . THR A 1 172 ? -21.566 19.931 -54.495 1.00 42.88 172 THR A C 1
ATOM 1354 O O . THR A 1 172 ? -21.112 19.080 -55.258 1.00 42.88 172 THR A O 1
ATOM 1357 N N . ASN A 1 173 ? -22.335 19.592 -53.459 1.00 41.25 173 ASN A N 1
ATOM 1358 C CA . ASN A 1 173 ? -22.858 18.240 -53.281 1.00 41.25 173 ASN A CA 1
ATOM 1359 C C . ASN A 1 173 ? -23.902 17.961 -54.372 1.00 41.25 173 ASN A C 1
ATOM 1361 O O . ASN A 1 173 ? -25.039 18.428 -54.305 1.00 41.25 173 ASN A O 1
ATOM 1365 N N . THR A 1 174 ? -23.510 17.204 -55.395 1.00 41.12 174 THR A N 1
ATOM 1366 C CA . THR A 1 174 ? -24.419 16.710 -56.432 1.00 41.12 174 THR A CA 1
ATOM 1367 C C . THR A 1 174 ? -24.899 15.306 -56.067 1.00 41.12 174 THR A C 1
ATOM 1369 O O . THR A 1 174 ? -24.123 14.359 -55.977 1.00 41.12 174 THR A O 1
ATOM 1372 N N . VAL A 1 175 ? -26.208 15.155 -55.852 1.00 37.03 175 VAL A N 1
ATOM 1373 C CA . VAL A 1 175 ? -26.854 13.848 -55.671 1.00 37.03 175 VAL A CA 1
ATOM 1374 C C . VAL A 1 175 ? -27.049 13.223 -57.053 1.00 37.03 175 VAL A C 1
ATOM 1376 O O . VAL A 1 175 ? -27.968 13.584 -57.787 1.00 37.03 175 VAL A O 1
ATOM 1379 N N . LYS A 1 176 ? -26.164 12.298 -57.437 1.00 41.53 176 LYS A N 1
ATOM 1380 C CA . LYS A 1 176 ? -26.296 11.514 -58.674 1.00 41.53 176 LYS A CA 1
ATOM 1381 C C . LYS A 1 176 ? -27.188 10.293 -58.422 1.00 41.53 176 LYS A C 1
ATOM 1383 O O . LYS A 1 176 ? -26.741 9.280 -57.897 1.00 41.53 176 LYS A O 1
ATOM 1388 N N . LEU A 1 177 ? -28.454 10.380 -58.830 1.00 44.31 177 LEU A N 1
ATOM 1389 C CA . LEU A 1 177 ? -29.307 9.212 -59.063 1.00 44.31 177 LEU A CA 1
ATOM 1390 C C . LEU A 1 177 ? -28.932 8.632 -60.435 1.00 44.31 177 LEU A C 1
ATOM 1392 O O . LEU A 1 177 ? -29.356 9.157 -61.462 1.00 44.31 177 LEU A O 1
ATOM 1396 N N . GLY A 1 178 ? -28.091 7.595 -60.477 1.00 34.78 178 GLY A N 1
ATOM 1397 C CA . GLY A 1 178 ? -27.666 6.995 -61.743 1.00 34.78 178 GLY A CA 1
ATOM 1398 C C . GLY A 1 178 ? -26.992 5.634 -61.586 1.00 34.78 178 GLY A C 1
ATOM 1399 O O . GLY A 1 178 ? -26.059 5.488 -60.809 1.00 34.78 178 GLY A O 1
ATOM 1400 N N . LEU A 1 179 ? -27.510 4.664 -62.342 1.00 41.94 179 LEU A N 1
ATOM 1401 C CA . LEU A 1 179 ? -27.132 3.249 -62.474 1.00 41.94 179 LEU A CA 1
ATOM 1402 C C . LEU A 1 179 ? -25.609 2.983 -62.575 1.00 41.94 179 LEU A C 1
ATOM 1404 O O . LEU A 1 179 ? -24.879 3.824 -63.101 1.00 41.94 179 LEU A O 1
ATOM 1408 N N . PRO A 1 180 ? -25.120 1.799 -62.147 1.00 42.12 180 PRO A N 1
ATOM 1409 C CA . PRO A 1 180 ? -23.691 1.514 -62.089 1.00 42.12 180 PRO A CA 1
ATOM 1410 C C . PRO A 1 180 ? -23.132 1.160 -63.473 1.00 42.12 180 PRO A C 1
ATOM 1412 O O . PRO A 1 180 ? -23.525 0.159 -64.069 1.00 42.12 180 PRO A O 1
ATOM 1415 N N . VAL A 1 181 ? -22.164 1.938 -63.962 1.00 41.41 181 VAL A N 1
ATOM 1416 C CA . VAL A 1 181 ? -21.285 1.533 -65.068 1.00 41.41 181 VAL A CA 1
ATOM 1417 C C . VAL A 1 181 ? -19.863 1.998 -64.774 1.00 41.41 181 VAL A C 1
ATOM 1419 O O . VAL A 1 181 ? -19.624 3.196 -64.709 1.00 41.41 181 VAL A O 1
ATOM 1422 N N . GLY A 1 182 ? -18.939 1.036 -64.697 1.00 38.28 182 GLY A N 1
ATOM 1423 C CA . GLY A 1 182 ? -17.515 1.229 -64.993 1.00 38.28 182 GLY A CA 1
ATOM 1424 C C . GLY A 1 182 ? -16.697 1.928 -63.907 1.00 38.28 182 GLY A C 1
ATOM 1425 O O . GLY A 1 182 ? -17.014 3.027 -63.476 1.00 38.28 182 GLY A O 1
ATOM 1426 N N . GLY A 1 183 ? -15.633 1.262 -63.463 1.00 44.53 183 GLY A N 1
ATOM 1427 C CA . GLY A 1 183 ? -14.871 1.636 -62.279 1.00 44.53 183 GLY A CA 1
ATOM 1428 C C . GLY A 1 183 ? -13.901 2.800 -62.452 1.00 44.53 183 GLY A C 1
ATOM 1429 O O . GLY A 1 183 ? -13.402 3.045 -63.543 1.00 44.53 183 GLY A O 1
ATOM 1430 N N . VAL A 1 184 ? -13.609 3.430 -61.314 1.00 37.66 184 VAL A N 1
ATOM 1431 C CA . VAL A 1 184 ? -12.372 4.132 -60.947 1.00 37.66 184 VAL A CA 1
ATOM 1432 C C . VAL A 1 184 ? -12.292 4.035 -59.415 1.00 37.66 184 VAL A C 1
ATOM 1434 O O . VAL A 1 184 ? -13.292 4.260 -58.732 1.00 37.66 184 VAL A O 1
ATOM 1437 N N . GLU A 1 185 ? -11.148 3.610 -58.883 1.00 49.31 185 GLU A N 1
ATOM 1438 C CA . GLU A 1 185 ? -10.882 3.529 -57.444 1.00 49.31 185 GLU A CA 1
ATOM 1439 C C . GLU A 1 185 ? -10.625 4.933 -56.887 1.00 49.31 185 GLU A C 1
ATOM 1441 O O . GLU A 1 185 ? -9.579 5.505 -57.158 1.00 49.31 185 GLU A O 1
ATOM 1446 N N . ASP A 1 186 ? -11.549 5.460 -56.082 1.00 37.72 186 ASP A N 1
ATOM 1447 C CA . ASP A 1 186 ? -11.281 6.560 -55.152 1.00 37.72 186 ASP A CA 1
ATOM 1448 C C . ASP A 1 186 ? -12.020 6.289 -53.833 1.00 37.72 186 ASP A C 1
ATOM 1450 O O . ASP A 1 186 ? -13.240 6.111 -53.782 1.00 37.72 186 ASP A O 1
ATOM 1454 N N . SER A 1 187 ? -11.255 6.197 -52.744 1.00 39.41 187 SER A N 1
ATOM 1455 C CA . SER A 1 187 ? -11.762 5.862 -51.410 1.00 39.41 187 SER A CA 1
ATOM 1456 C C . SER A 1 187 ? -12.530 7.038 -50.803 1.00 39.41 187 SER A C 1
ATOM 1458 O O . SER A 1 187 ? -11.935 8.003 -50.329 1.00 39.41 187 SER A O 1
ATOM 1460 N N . THR A 1 188 ? -13.858 6.941 -50.770 1.00 41.69 188 THR A N 1
ATOM 1461 C CA . THR A 1 188 ? -14.745 7.861 -50.043 1.00 41.69 188 THR A CA 1
ATOM 1462 C C . THR A 1 188 ? -15.293 7.188 -48.782 1.00 41.69 188 THR A C 1
ATOM 1464 O O . THR A 1 188 ? -15.891 6.113 -48.831 1.00 41.69 188 THR A O 1
ATOM 1467 N N . ASN A 1 189 ? -15.103 7.828 -47.623 1.00 39.41 189 ASN A N 1
ATOM 1468 C CA . ASN A 1 189 ? -15.713 7.398 -46.364 1.00 39.41 189 ASN A CA 1
ATOM 1469 C C . ASN A 1 189 ? -17.212 7.721 -46.387 1.00 39.41 189 ASN A C 1
ATOM 1471 O O . ASN A 1 189 ? -17.600 8.885 -46.312 1.00 39.41 189 ASN A O 1
ATOM 1475 N N . THR A 1 190 ? -18.052 6.690 -46.462 1.00 43.09 190 THR A N 1
ATOM 1476 C CA . THR A 1 190 ? -19.512 6.824 -46.367 1.00 43.09 190 THR A CA 1
ATOM 1477 C C . THR A 1 190 ? -19.972 6.402 -44.972 1.00 43.09 190 THR A C 1
ATOM 1479 O O . THR A 1 190 ? -19.744 5.267 -44.559 1.00 43.09 190 THR A O 1
ATOM 1482 N N . VAL A 1 191 ? -20.638 7.300 -44.241 1.00 38.38 191 VAL A N 1
ATOM 1483 C CA . VAL A 1 191 ? -21.318 6.981 -42.974 1.00 38.38 191 VAL A CA 1
ATOM 1484 C C . VAL A 1 191 ? -22.755 6.578 -43.301 1.00 38.38 191 VAL A C 1
ATOM 1486 O O . VAL A 1 191 ? -23.568 7.423 -43.666 1.00 38.38 191 VAL A O 1
ATOM 1489 N N . ILE A 1 192 ? -23.072 5.286 -43.192 1.00 41.88 192 ILE A N 1
ATOM 1490 C CA . ILE A 1 192 ? -24.436 4.776 -43.386 1.00 41.88 192 ILE A CA 1
ATOM 1491 C C . ILE A 1 192 ? -25.111 4.658 -42.013 1.00 41.88 192 ILE A C 1
ATOM 1493 O O . ILE A 1 192 ? -24.787 3.772 -41.226 1.00 41.88 192 ILE A O 1
ATOM 1497 N N . LEU A 1 193 ? -26.062 5.550 -41.728 1.00 39.72 193 LEU A N 1
ATOM 1498 C CA . LEU A 1 193 ? -27.016 5.419 -40.623 1.00 39.72 193 LEU A CA 1
ATOM 1499 C C . LEU A 1 193 ? -28.293 4.769 -41.172 1.00 39.72 193 LEU A C 1
ATOM 1501 O O . LEU A 1 193 ? -29.118 5.445 -41.780 1.00 39.72 193 LEU A O 1
ATOM 1505 N N . GLY A 1 194 ? -28.456 3.457 -40.989 1.00 35.25 194 GLY A N 1
ATOM 1506 C CA . GLY A 1 194 ? -29.682 2.767 -41.398 1.00 35.25 194 GLY A CA 1
ATOM 1507 C C . GLY A 1 194 ? -29.741 1.300 -40.977 1.00 35.25 194 GLY A C 1
ATOM 1508 O O . GLY A 1 194 ? -28.806 0.543 -41.22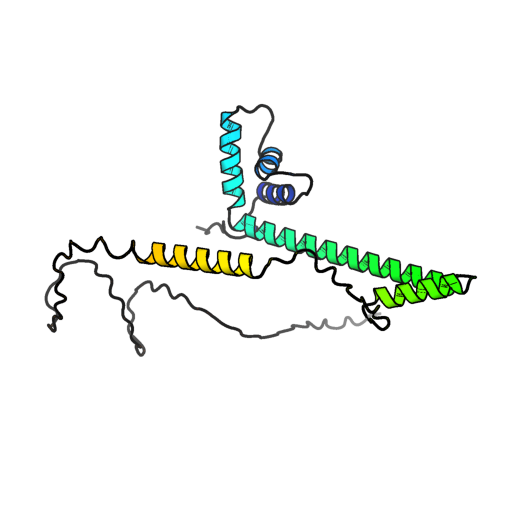2 1.00 35.25 194 GLY A O 1
ATOM 1509 N N . LEU A 1 195 ? -30.857 0.916 -40.345 1.00 48.12 195 LEU A N 1
ATOM 1510 C CA . LEU A 1 195 ? -31.219 -0.463 -40.008 1.00 48.12 195 LEU A CA 1
ATOM 1511 C C . LEU A 1 195 ? -31.251 -1.335 -41.275 1.00 48.12 195 LEU A C 1
ATOM 1513 O O . LEU A 1 195 ? -31.939 -0.986 -42.233 1.00 48.12 195 LEU A O 1
ATOM 1517 N N . LEU A 1 196 ? -30.591 -2.496 -41.252 1.00 38.66 196 LEU A N 1
ATOM 1518 C CA . LEU A 1 196 ? -30.709 -3.513 -42.301 1.00 38.66 196 LEU A CA 1
ATOM 1519 C C . LEU A 1 196 ? -31.194 -4.853 -41.720 1.00 38.66 196 LEU A C 1
ATOM 1521 O O . LEU A 1 196 ? -30.686 -5.283 -40.681 1.00 38.66 196 LEU A O 1
ATOM 1525 N N . PRO A 1 197 ? -32.155 -5.529 -42.381 1.00 43.88 197 PRO A N 1
ATOM 1526 C CA . PRO A 1 197 ? -32.467 -6.929 -42.138 1.00 43.88 197 PRO A CA 1
ATOM 1527 C C . PRO A 1 197 ? -31.420 -7.858 -42.777 1.00 43.88 197 PRO A C 1
ATOM 1529 O O . PRO A 1 197 ? -30.585 -7.454 -43.583 1.00 43.88 197 PRO A O 1
ATOM 1532 N N . ALA A 1 198 ? -31.479 -9.116 -42.349 1.00 48.28 198 ALA 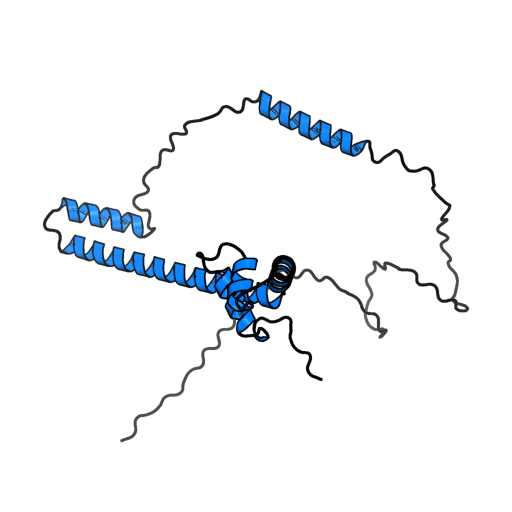A N 1
ATOM 1533 C CA . ALA A 1 198 ? -30.456 -10.139 -42.488 1.00 48.28 198 ALA A CA 1
ATOM 1534 C C . ALA A 1 198 ? -30.055 -10.526 -43.927 1.00 48.28 198 ALA A C 1
ATOM 1536 O O . ALA A 1 198 ? -30.885 -10.618 -44.828 1.00 48.28 198 ALA A O 1
ATOM 1537 N N . ASN A 1 199 ? -28.785 -10.940 -44.014 1.00 47.28 199 ASN A N 1
ATOM 1538 C CA . ASN A 1 199 ? -28.168 -11.834 -45.000 1.00 47.28 199 ASN A CA 1
ATOM 1539 C C . ASN A 1 199 ? -27.621 -11.230 -46.308 1.00 47.28 199 ASN A C 1
ATOM 1541 O O . ASN A 1 199 ? -28.216 -11.371 -47.371 1.00 47.28 199 ASN A O 1
ATOM 1545 N N . VAL A 1 200 ? -26.397 -10.685 -46.231 1.00 36.03 200 VAL A N 1
ATOM 1546 C CA . VAL A 1 200 ? -25.402 -10.673 -47.320 1.00 36.03 200 VAL A CA 1
ATOM 1547 C C . VAL A 1 200 ? -24.011 -10.834 -46.691 1.00 36.03 200 VAL A C 1
ATOM 1549 O O . VAL A 1 200 ? -23.603 -10.018 -45.867 1.00 36.03 200 VAL A O 1
ATOM 1552 N N . GLU A 1 201 ? -23.284 -11.890 -47.060 1.00 46.97 201 GLU A N 1
ATOM 1553 C CA . GLU A 1 201 ? -21.876 -12.075 -46.693 1.00 46.97 201 GLU A CA 1
ATOM 1554 C C . GLU A 1 201 ? -21.001 -11.141 -47.542 1.00 46.97 201 GLU A C 1
ATOM 1556 O O . GLU A 1 201 ? -20.784 -11.369 -48.729 1.00 46.97 201 GLU A O 1
ATOM 1561 N N . SER A 1 202 ? -20.489 -10.077 -46.926 1.00 35.84 202 SER A N 1
ATOM 1562 C CA . SER A 1 202 ? -19.394 -9.268 -47.463 1.00 35.84 202 SER A CA 1
ATOM 1563 C C . SER A 1 202 ? -18.444 -8.929 -46.322 1.00 35.84 202 SER A C 1
ATOM 1565 O O . SER A 1 202 ? -18.858 -8.436 -45.275 1.00 35.84 202 SER A O 1
ATOM 1567 N N . SER A 1 203 ? -17.163 -9.238 -46.513 1.00 43.25 203 SER A N 1
ATOM 1568 C CA . SER A 1 203 ? -16.112 -8.980 -45.532 1.00 43.25 203 SER A CA 1
ATOM 1569 C C . SER A 1 203 ? -15.801 -7.485 -45.471 1.00 43.25 203 SER A C 1
ATOM 1571 O O . SER A 1 203 ? -15.113 -6.951 -46.337 1.00 43.25 203 SER A O 1
ATOM 1573 N N . THR A 1 204 ? -16.259 -6.825 -44.413 1.00 37.28 204 THR A N 1
ATOM 1574 C CA . THR A 1 204 ? -15.819 -5.483 -44.022 1.00 37.28 204 THR A CA 1
ATOM 1575 C C . THR A 1 204 ? -15.570 -5.472 -42.518 1.00 37.28 204 THR A C 1
ATOM 1577 O O . THR A 1 204 ? -16.414 -5.885 -41.726 1.00 37.28 204 THR A O 1
ATOM 1580 N N . ASN A 1 205 ? -14.380 -5.020 -42.112 1.00 36.59 205 ASN A N 1
ATOM 1581 C CA . ASN A 1 205 ? -14.028 -4.836 -40.706 1.00 36.59 205 ASN A CA 1
ATOM 1582 C C . ASN A 1 205 ? -14.839 -3.668 -40.129 1.00 36.59 205 ASN A C 1
ATOM 1584 O O . ASN A 1 205 ? -14.460 -2.509 -40.281 1.00 36.59 205 ASN A O 1
ATOM 1588 N N . THR A 1 206 ? -15.945 -3.968 -39.454 1.00 40.69 206 THR A N 1
ATOM 1589 C CA . THR A 1 206 ? -16.686 -2.990 -38.653 1.00 40.69 206 THR A CA 1
ATOM 1590 C C . THR A 1 206 ? -16.170 -3.011 -37.215 1.00 40.69 206 THR A C 1
ATOM 1592 O O . THR A 1 206 ? -16.266 -4.022 -36.520 1.00 40.69 206 THR A O 1
ATOM 1595 N N . VAL A 1 207 ? -15.641 -1.878 -36.747 1.00 40.41 207 VAL A N 1
ATOM 1596 C CA . VAL A 1 207 ? -15.375 -1.634 -35.322 1.00 40.41 207 VAL A CA 1
ATOM 1597 C C . VAL A 1 207 ? -16.683 -1.172 -34.679 1.00 40.41 207 VAL A C 1
ATOM 1599 O O . VAL A 1 207 ? -17.113 -0.041 -34.889 1.00 40.41 207 VAL A O 1
ATOM 1602 N N . ILE A 1 208 ? -17.334 -2.052 -33.916 1.00 38.62 208 ILE A N 1
ATOM 1603 C CA . ILE A 1 208 ? -18.527 -1.721 -33.125 1.00 38.62 208 ILE A CA 1
ATOM 1604 C C . ILE A 1 208 ? -18.081 -1.388 -31.696 1.00 38.62 208 ILE A C 1
ATOM 1606 O O . ILE A 1 208 ? -17.648 -2.268 -30.953 1.00 38.62 208 ILE A O 1
ATOM 1610 N N . HIS A 1 209 ? -18.211 -0.123 -31.288 1.00 40.44 209 HIS A N 1
ATOM 1611 C CA . HIS A 1 209 ? -18.140 0.267 -29.878 1.00 40.44 209 HIS A CA 1
ATOM 1612 C C . HIS A 1 209 ? -19.474 -0.067 -29.195 1.00 40.44 209 HIS A C 1
ATOM 1614 O O . HIS A 1 209 ? -20.422 0.712 -29.241 1.00 40.44 209 HIS A O 1
ATOM 1620 N N . GLY A 1 210 ? -19.558 -1.248 -28.580 1.00 32.53 210 GLY A N 1
ATOM 1621 C CA . GLY A 1 210 ? -20.697 -1.646 -27.754 1.00 32.53 210 GLY A CA 1
ATOM 1622 C C . GLY A 1 210 ? -20.538 -1.183 -26.306 1.00 32.53 210 GLY A C 1
ATOM 1623 O O . GLY A 1 210 ? -19.749 -1.758 -25.558 1.00 32.53 210 GLY A O 1
ATOM 1624 N N . LEU A 1 211 ? -21.317 -0.177 -25.902 1.00 42.75 211 LEU A N 1
ATOM 1625 C CA . LEU A 1 211 ? -21.718 0.026 -24.507 1.00 42.75 211 LEU A CA 1
ATOM 1626 C C . LEU A 1 211 ? -22.555 -1.190 -24.077 1.00 42.75 211 LEU A C 1
ATOM 1628 O O . LEU A 1 211 ? -23.548 -1.503 -24.731 1.00 42.75 211 LEU A O 1
ATOM 1632 N N . ARG A 1 212 ? -22.172 -1.880 -22.997 1.00 36.06 212 ARG A N 1
ATOM 1633 C CA . ARG A 1 212 ? -23.012 -2.916 -22.380 1.00 36.06 212 ARG A CA 1
ATOM 1634 C C . ARG A 1 212 ? -23.220 -2.602 -20.905 1.00 36.06 212 ARG A C 1
ATOM 1636 O O . ARG A 1 212 ? -22.292 -2.683 -20.104 1.00 36.06 212 ARG A O 1
ATOM 1643 N N . GLU A 1 213 ? -24.456 -2.239 -20.587 1.00 43.06 213 GLU A N 1
ATOM 1644 C CA . GLU A 1 213 ? -25.002 -2.171 -19.236 1.00 43.06 213 GLU A CA 1
ATOM 1645 C C . GLU A 1 213 ? -25.314 -3.582 -18.697 1.00 43.06 213 GLU A C 1
ATOM 1647 O O . GLU A 1 213 ? -25.634 -4.497 -19.455 1.00 43.06 213 GLU A O 1
ATOM 1652 N N . SER A 1 214 ? -25.160 -3.711 -17.374 1.00 43.62 214 SER A N 1
ATOM 1653 C CA . SER A 1 214 ? -25.712 -4.675 -16.399 1.00 43.62 214 SER A CA 1
ATOM 1654 C C . SER A 1 214 ? -26.230 -6.061 -16.829 1.00 43.62 214 SER A C 1
ATOM 1656 O O . SER A 1 214 ? -27.136 -6.185 -17.647 1.00 43.62 214 SER A O 1
ATOM 1658 N N . GLY A 1 215 ? -25.813 -7.095 -16.088 1.00 35.97 215 GLY A N 1
ATOM 1659 C CA . GLY A 1 215 ? -26.520 -8.380 -16.029 1.00 35.97 215 GLY A CA 1
ATOM 1660 C C . GLY A 1 215 ? -25.869 -9.385 -15.076 1.00 35.97 215 GLY A C 1
ATOM 1661 O O . GLY A 1 215 ? -24.822 -9.941 -15.382 1.00 35.97 215 GLY A O 1
ATOM 1662 N N . VAL A 1 216 ? -26.497 -9.566 -13.916 1.00 45.12 216 VAL A N 1
ATOM 1663 C CA . VAL A 1 216 ? -26.232 -10.550 -12.853 1.00 45.12 216 VAL A CA 1
ATOM 1664 C C . VAL A 1 216 ? -26.508 -11.966 -13.350 1.00 45.12 216 VAL A C 1
ATOM 1666 O O . VAL A 1 216 ? -27.617 -12.162 -13.817 1.00 45.12 216 VAL A O 1
ATOM 1669 N N . GLU A 1 217 ? -25.611 -12.938 -13.118 1.00 41.50 217 GLU A N 1
ATOM 1670 C CA . GLU A 1 217 ? -25.988 -14.330 -12.797 1.00 41.50 217 GLU A CA 1
ATOM 1671 C C . GLU A 1 217 ? -24.971 -14.970 -11.835 1.00 41.50 217 GLU A C 1
ATOM 1673 O O . GLU A 1 217 ? -23.758 -14.961 -12.046 1.00 41.50 217 GLU A O 1
ATOM 1678 N N . SER A 1 218 ? -25.514 -15.480 -10.731 1.00 41.59 218 SER A N 1
ATOM 1679 C CA . SER A 1 218 ? -24.855 -16.244 -9.677 1.00 41.59 218 SER A CA 1
ATOM 1680 C C . SER A 1 218 ? -24.838 -17.721 -10.069 1.00 41.59 218 SER A C 1
ATOM 1682 O O . SER A 1 218 ? -25.850 -18.244 -10.530 1.00 41.59 218 SER A O 1
ATOM 1684 N N . SER A 1 219 ? -23.724 -18.420 -9.865 1.00 41.47 219 SER A N 1
ATOM 1685 C CA . SER A 1 219 ? -23.688 -19.886 -9.889 1.00 41.47 219 SER A CA 1
ATOM 1686 C C . SER A 1 219 ? -22.622 -20.387 -8.922 1.00 41.47 219 SER A C 1
ATOM 1688 O O . SER A 1 219 ? -21.423 -20.348 -9.187 1.00 41.47 219 SER A O 1
ATOM 1690 N N . THR A 1 220 ? -23.091 -20.828 -7.759 1.00 39.44 220 THR A N 1
ATOM 1691 C CA . THR A 1 220 ? -22.347 -21.597 -6.765 1.00 39.44 220 THR A CA 1
ATOM 1692 C C . THR A 1 220 ? -22.358 -23.070 -7.166 1.00 39.44 220 THR A C 1
ATOM 1694 O O . THR A 1 220 ? -23.406 -23.708 -7.106 1.00 39.44 220 THR A O 1
ATOM 1697 N N . ASN A 1 221 ? -21.200 -23.619 -7.537 1.00 38.72 221 ASN A N 1
ATOM 1698 C CA . ASN A 1 221 ? -21.008 -25.065 -7.631 1.00 38.72 221 ASN A CA 1
ATOM 1699 C C . ASN A 1 221 ? -20.441 -25.575 -6.302 1.00 38.72 221 ASN A C 1
ATOM 1701 O O . ASN A 1 221 ? -19.255 -25.415 -6.019 1.00 38.72 221 ASN A O 1
ATOM 1705 N N . THR A 1 222 ? -21.305 -26.179 -5.489 1.00 44.81 222 THR A N 1
ATOM 1706 C CA . THR A 1 222 ? -20.926 -26.992 -4.331 1.00 44.81 222 THR A CA 1
ATOM 1707 C C . THR A 1 222 ? -20.707 -28.421 -4.815 1.00 44.81 222 THR A C 1
ATOM 1709 O O . THR A 1 222 ? -21.653 -29.086 -5.232 1.00 44.81 222 THR A O 1
ATOM 1712 N N . VAL A 1 223 ? -19.460 -28.887 -4.781 1.00 48.66 223 VAL A N 1
ATOM 1713 C CA . VAL A 1 223 ? -19.116 -30.299 -4.980 1.00 48.66 223 VAL A CA 1
ATOM 1714 C C . VAL A 1 223 ? -19.296 -30.996 -3.634 1.00 48.66 223 VAL A C 1
ATOM 1716 O O . VAL A 1 223 ? -18.654 -30.623 -2.656 1.00 48.66 223 VAL A O 1
ATOM 1719 N N . MET A 1 224 ? -20.225 -31.948 -3.577 1.00 45.69 224 MET A N 1
ATOM 1720 C CA . MET A 1 224 ? -20.387 -32.863 -2.450 1.00 45.69 224 MET A CA 1
ATOM 1721 C C . MET A 1 224 ? -19.379 -34.005 -2.599 1.00 45.69 224 MET A C 1
ATOM 1723 O O . MET A 1 224 ? -19.409 -34.721 -3.600 1.00 45.69 224 MET A O 1
ATOM 1727 N N . ASP A 1 225 ? -18.500 -34.151 -1.610 1.00 57.44 225 ASP A N 1
ATOM 1728 C CA . ASP A 1 225 ? -17.627 -35.314 -1.452 1.00 57.44 225 ASP A CA 1
ATOM 1729 C C . ASP A 1 225 ? -18.456 -36.547 -1.048 1.00 57.44 225 ASP A C 1
ATOM 1731 O O . ASP A 1 225 ? -19.284 -36.448 -0.135 1.00 57.44 225 ASP A O 1
ATOM 1735 N N . PRO A 1 226 ? -18.256 -37.714 -1.685 1.00 63.06 226 PRO A N 1
ATOM 1736 C CA . PRO A 1 226 ? -18.863 -38.956 -1.236 1.00 63.06 226 PRO A CA 1
ATOM 1737 C C . PRO A 1 226 ? -18.106 -39.569 -0.049 1.00 63.06 226 PRO A C 1
ATOM 1739 O O . PRO A 1 226 ? -16.876 -39.630 -0.015 1.00 63.06 226 PRO A O 1
ATOM 1742 N N . GLU A 1 227 ? -18.904 -40.045 0.905 1.00 52.44 227 GLU A N 1
ATOM 1743 C CA . GLU A 1 227 ? -18.549 -40.770 2.123 1.00 52.44 227 GLU A CA 1
ATOM 1744 C C . GLU A 1 227 ? -17.458 -41.836 1.926 1.00 52.44 227 GLU A C 1
ATOM 1746 O O . GLU A 1 227 ? -17.577 -42.742 1.100 1.00 52.44 227 GLU A O 1
ATOM 1751 N N . VAL A 1 228 ? -16.430 -41.785 2.777 1.00 61.66 228 VAL A N 1
ATOM 1752 C CA . VAL A 1 228 ? -15.548 -42.924 3.044 1.00 61.66 228 VAL A CA 1
ATOM 1753 C C . VAL A 1 228 ? -16.117 -43.670 4.248 1.00 61.66 228 VAL A C 1
ATOM 1755 O O . VAL A 1 228 ? -16.084 -43.180 5.375 1.00 61.66 228 VAL A O 1
ATOM 1758 N N . SER A 1 229 ? -16.657 -44.857 3.982 1.00 57.94 229 SER A N 1
ATOM 1759 C CA . SER A 1 229 ? -17.068 -45.834 4.992 1.00 57.94 229 SER A CA 1
ATOM 1760 C C . SER A 1 229 ? -15.843 -46.373 5.750 1.00 57.94 229 SER A C 1
ATOM 1762 O O . SER A 1 229 ? -14.818 -46.640 5.115 1.00 57.94 229 SER A O 1
ATOM 1764 N N . PRO A 1 230 ? -15.924 -46.589 7.075 1.00 64.38 230 PRO A N 1
ATOM 1765 C CA . PRO A 1 230 ? -14.878 -47.265 7.831 1.00 64.38 230 PRO A CA 1
ATOM 1766 C C . PRO A 1 230 ? -14.980 -48.779 7.600 1.00 64.38 230 PRO A C 1
ATOM 1768 O O . PRO A 1 230 ? -16.076 -49.339 7.638 1.00 64.38 230 PRO A O 1
ATOM 1771 N N . GLY A 1 231 ? -13.847 -49.428 7.341 1.00 63.56 231 GLY A N 1
ATOM 1772 C CA . GLY A 1 231 ? -13.722 -50.882 7.285 1.00 63.56 231 GLY A CA 1
ATOM 1773 C C . GLY A 1 231 ? -12.711 -51.354 8.327 1.00 63.56 231 GLY A C 1
ATOM 1774 O O . GLY A 1 231 ? -11.570 -50.903 8.277 1.00 63.56 231 GLY A O 1
ATOM 1775 N N . ASP A 1 232 ? -13.220 -52.181 9.245 1.00 55.75 232 ASP A N 1
ATOM 1776 C CA . ASP A 1 232 ? -12.612 -53.245 10.070 1.00 55.75 232 ASP A CA 1
ATOM 1777 C C . ASP A 1 232 ? -11.157 -53.130 10.565 1.00 55.75 232 ASP A C 1
ATOM 1779 O O . ASP A 1 232 ? -10.205 -53.194 9.753 1.00 55.75 232 ASP A O 1
#

Sequence (232 aa):
MGRKNYGTAEGLTEKQKSFVHRVMDPETRTITQAYREIYHPKGMSVAQRKAQANEASRLWNHPGILDYAGQVRRTMAADRARTLRGERDRVRDRLWAEVEQAERSSDRIAALRLLGSQTGVSMFTERLQVAGTVTEEISDAEVIAEIEAMRRAREESSTNAVTDVSAVEDSTNTVKLGLPVGGVEDSTNTVILGLLPANVESSTNTVIHGLRESGVESSTNTVMDPEVSPGD

pLDDT: mean 71.29, std 22.85, range [32.53, 98.06]

Foldseek 3Di:
DDDQCQQALVSDDPLLLQLLVQVVDPVDDDLLVSQCVRPHDDDDDPVVSVVSVVVSVVSCPRNSSVVSNVVVVVVVVVVVVVVVVVVLVVLLVVLVVQLVPPPDPVSNVVSVVVNCVSVVVPPPPPPPPPPPPPDDDPDVVVVVVVVVVVVVVVVVVVVVPPPPPDDDDDDDDDDDPDDDDDDDDDDDDDDDDDDDDDDDDDDDDDDDPDDDDDDDDDDDDDDDDDDDDDDD

Radius of gyration: 34.33 Å; chains: 1; bounding box: 62×94×106 Å